Protein AF-A0A7S1HRE9-F1 (afdb_monomer_lite)

Radius of gyration: 22.15 Å; chains: 1; bounding box: 42×54×53 Å

Secondary structure (DSSP, 8-state):
----SS--HHHHHHHHHHHHHHHHHHHHHHHH-TTT--EEEEEETTEEEEE-TT--HHHHHHHHHHHHHHHHHTS-TT--PPP--EEEEEEEEETTEEEEEEESSTT--SPEEEEESSTTT-SSS-HHHHHHHHHHHHHHHHH--HHHHHHHHHHHHHHHHTT-S-GGGG-------TT---TT-----

Sequence (189 aa):
GFSGRMPCAELADAIVQFGRATMENAIKAVEENQKWQARVVYGDTDSIFVHLPGRSREEAFRIGDEIASEVTSMNPSPVFLKFEKVYHPCILVTKKRYVGYAYESRNQRKPVFDAKGIETIRRDSCPAVSKLLERSLRTLFESKDLSLVKSYLQKQWEKIYKSKTSIQDFIFAKEVRLGTYSAKASVVP

Organism: NCBI:txid118079

InterPro domains:
  IPR006134 DNA-directed DNA polymerase, family B, multifunctional domain [PF00136] (3-182)
  IPR017964 DNA-directed DNA polymerase, family B, conserved site [PS00116] (42-50)
  IPR023211 DNA polymerase, palm domain superfamily [G3DSA:3.90.1600.10] (1-107)
  IPR030559 DNA polymerase zeta catalytic subunit [PTHR45812] (1-189)
  IPR042087 DNA polymerase family B, thumb domain [G3DSA:1.10.132.60] (117-189)
  IPR043502 DNA/RNA polymerase superfamily [SSF56672] (4-182)

pLDDT: mean 92.88, std 8.42, range [45.88, 98.19]

Foldseek 3Di:
DPDDPDDDVVVVVVVQVVLVVLVVVLQCVQCVPPVQVWHFDDDDSQDTDIDRPPDDQLVVVVVLVVSQVVSQVVDDPPDGRDRAWDFQPKDDDDVQFIWGFTDRDPPDPGTDTDTGPDPLPDQQFFQLVNVLVVVLVVCCRVVVDVVVSVVSVVVVVVCVVVVVDDVNRHDHDDDDDPPPDDPPDPPDD

Structure (mmCIF, N/CA/C/O backbone):
data_AF-A0A7S1HRE9-F1
#
_entry.id   AF-A0A7S1HRE9-F1
#
loop_
_atom_site.group_PDB
_atom_site.id
_atom_site.type_symbol
_atom_site.label_atom_id
_atom_site.label_alt_id
_atom_site.label_comp_id
_atom_site.label_asym_id
_atom_site.label_entity_id
_atom_site.label_seq_id
_atom_site.pdbx_PDB_ins_code
_atom_site.Cartn_x
_atom_site.Cartn_y
_atom_site.Cartn_z
_atom_site.occupancy
_atom_site.B_iso_or_equiv
_atom_site.auth_seq_id
_atom_site.auth_comp_id
_atom_site.auth_asym_id
_atom_site.auth_atom_id
_atom_site.pdbx_PDB_model_num
ATOM 1 N N . GLY A 1 1 ? 12.976 -31.058 8.878 1.00 51.94 1 GLY A N 1
ATOM 2 C CA . GLY A 1 1 ? 13.300 -30.580 7.521 1.00 51.94 1 GLY A CA 1
ATOM 3 C C . GLY A 1 1 ? 12.011 -30.361 6.767 1.00 51.94 1 GLY A C 1
ATOM 4 O O . GLY A 1 1 ? 11.059 -31.091 7.013 1.00 51.94 1 GLY A O 1
ATOM 5 N N . PHE A 1 2 ? 11.947 -29.346 5.911 1.00 67.31 2 PHE A N 1
ATOM 6 C CA . PHE A 1 2 ? 10.803 -29.151 5.021 1.00 67.31 2 PHE A CA 1
ATOM 7 C C . PHE A 1 2 ? 10.726 -30.338 4.044 1.00 67.31 2 PHE A C 1
ATOM 9 O O . PHE A 1 2 ? 11.712 -30.657 3.383 1.00 67.31 2 PHE A O 1
ATOM 16 N N . SER A 1 3 ? 9.598 -31.051 4.008 1.00 71.19 3 SER A N 1
ATOM 17 C CA . SER A 1 3 ? 9.471 -32.316 3.274 1.00 71.19 3 SER A CA 1
ATOM 18 C C . SER A 1 3 ? 9.071 -32.085 1.812 1.00 71.19 3 SER A C 1
ATOM 20 O O . SER A 1 3 ? 7.907 -32.241 1.439 1.00 71.19 3 SER A O 1
ATOM 22 N N . GLY A 1 4 ? 10.031 -31.688 0.977 1.00 82.88 4 GLY A N 1
ATOM 23 C CA . GLY A 1 4 ? 9.894 -31.754 -0.480 1.00 82.88 4 GLY A CA 1
ATOM 24 C C . GLY A 1 4 ? 10.311 -33.132 -1.001 1.00 82.88 4 GLY A C 1
ATOM 25 O O . GLY A 1 4 ? 11.237 -33.731 -0.464 1.00 82.88 4 GLY A O 1
ATOM 26 N N . ARG A 1 5 ? 9.651 -33.645 -2.049 1.00 87.88 5 ARG A N 1
ATOM 27 C CA . ARG A 1 5 ? 10.031 -34.928 -2.683 1.00 87.88 5 ARG A CA 1
ATOM 28 C C . ARG A 1 5 ? 11.279 -34.820 -3.574 1.00 87.88 5 ARG A C 1
ATOM 30 O O . ARG A 1 5 ? 11.961 -35.814 -3.765 1.00 87.88 5 ARG A O 1
ATOM 37 N N . MET A 1 6 ? 11.558 -33.630 -4.112 1.00 91.81 6 MET A N 1
ATOM 38 C CA . MET A 1 6 ? 12.695 -33.335 -4.996 1.00 91.81 6 MET A CA 1
ATOM 39 C C . MET A 1 6 ? 13.080 -31.845 -4.871 1.00 91.81 6 MET A C 1
ATOM 41 O O . MET A 1 6 ? 12.776 -31.052 -5.762 1.00 91.81 6 MET A O 1
ATOM 45 N N . PRO A 1 7 ? 13.628 -31.409 -3.721 1.00 91.69 7 PRO A N 1
ATOM 46 C CA . PRO A 1 7 ? 14.051 -30.024 -3.545 1.00 91.69 7 PRO A CA 1
ATOM 47 C C . PRO A 1 7 ? 15.336 -29.743 -4.341 1.00 91.69 7 PRO A C 1
ATOM 49 O O . PRO A 1 7 ? 16.267 -30.541 -4.308 1.00 91.69 7 PRO A O 1
ATOM 52 N N . CYS A 1 8 ? 15.398 -28.592 -5.009 1.00 93.50 8 CYS A N 1
ATOM 53 C CA . CYS A 1 8 ? 16.623 -28.052 -5.604 1.00 93.50 8 CYS A CA 1
ATOM 54 C C . CYS A 1 8 ? 16.803 -26.625 -5.084 1.00 93.50 8 CYS A C 1
ATOM 56 O O . CYS A 1 8 ? 16.081 -25.712 -5.492 1.00 93.50 8 CYS A O 1
ATOM 58 N N . ALA A 1 9 ? 17.697 -26.464 -4.109 1.00 93.50 9 ALA A N 1
ATOM 59 C CA . ALA A 1 9 ? 17.899 -25.192 -3.421 1.00 93.50 9 ALA A CA 1
ATOM 60 C C . ALA A 1 9 ? 18.573 -24.170 -4.343 1.00 93.50 9 ALA A C 1
ATOM 62 O O . ALA A 1 9 ? 18.175 -23.013 -4.377 1.00 93.50 9 ALA A O 1
ATOM 63 N N . GLU A 1 10 ? 19.509 -24.627 -5.169 1.00 96.25 10 GLU A N 1
ATOM 64 C CA . GLU A 1 10 ? 20.276 -23.812 -6.108 1.00 96.25 10 GLU A CA 1
ATOM 65 C C . GLU A 1 10 ? 19.365 -23.146 -7.144 1.00 96.25 10 GLU A C 1
ATOM 67 O O . GLU A 1 10 ? 19.527 -21.969 -7.463 1.00 96.25 10 GLU A O 1
ATOM 72 N N . LEU A 1 11 ? 18.363 -23.882 -7.640 1.00 96.56 11 LEU A N 1
ATOM 73 C CA . LEU A 1 11 ? 17.370 -23.334 -8.559 1.00 96.56 11 LEU A CA 1
ATOM 74 C C . LEU A 1 11 ? 16.489 -22.282 -7.872 1.00 96.56 11 LEU A C 1
ATOM 76 O O . LEU A 1 11 ? 16.206 -21.242 -8.463 1.00 96.56 11 LEU A O 1
ATOM 80 N N . ALA A 1 12 ? 16.064 -22.532 -6.630 1.00 95.81 12 ALA A N 1
ATOM 81 C CA . ALA A 1 12 ? 15.269 -21.572 -5.868 1.00 95.81 12 ALA A CA 1
ATOM 82 C C . ALA A 1 12 ? 16.056 -20.280 -5.589 1.00 95.81 12 ALA A C 1
ATOM 84 O O . ALA A 1 12 ? 15.526 -19.187 -5.794 1.00 95.81 12 ALA A O 1
ATOM 85 N N . ASP A 1 13 ? 17.326 -20.401 -5.203 1.00 96.38 13 ASP A N 1
ATOM 86 C CA . ASP A 1 13 ? 18.216 -19.265 -4.960 1.00 96.38 13 ASP A CA 1
ATOM 87 C C . ASP A 1 13 ? 18.446 -18.453 -6.238 1.00 96.38 13 ASP A C 1
ATOM 89 O O . ASP A 1 13 ? 18.352 -17.223 -6.209 1.00 96.38 13 ASP A O 1
ATOM 93 N N . ALA A 1 14 ? 18.658 -19.120 -7.378 1.00 97.50 14 ALA A N 1
ATOM 94 C CA . ALA A 1 14 ? 18.772 -18.451 -8.669 1.00 97.50 14 ALA A CA 1
ATOM 95 C C . ALA A 1 14 ? 17.504 -17.645 -8.997 1.00 97.50 14 ALA A C 1
ATOM 97 O O . ALA A 1 14 ? 17.601 -16.472 -9.355 1.00 97.50 14 ALA A O 1
ATOM 98 N N . ILE A 1 15 ? 16.312 -18.229 -8.819 1.00 95.88 15 ILE A N 1
ATOM 99 C CA . ILE A 1 15 ? 15.030 -17.548 -9.071 1.00 95.88 15 ILE A CA 1
ATOM 100 C C . ILE A 1 15 ? 14.882 -16.302 -8.186 1.00 95.88 15 ILE A C 1
ATOM 102 O O . ILE A 1 15 ? 14.541 -15.228 -8.686 1.00 95.88 15 ILE A O 1
ATOM 106 N N . VAL A 1 16 ? 15.160 -16.419 -6.884 1.00 96.06 16 VAL A N 1
ATOM 107 C CA . VAL A 1 16 ? 15.064 -15.291 -5.941 1.00 96.06 16 VAL A CA 1
ATOM 108 C C . VAL A 1 16 ? 16.073 -14.195 -6.290 1.00 96.06 16 VAL A C 1
ATOM 110 O O . VAL A 1 16 ? 15.725 -13.011 -6.273 1.00 96.06 16 VAL A O 1
ATOM 113 N N . GLN A 1 17 ? 17.301 -14.572 -6.650 1.00 95.81 17 GLN A N 1
ATOM 114 C CA . GLN A 1 17 ? 18.343 -13.626 -7.036 1.00 95.81 17 GLN A CA 1
ATOM 115 C C . GLN A 1 17 ? 17.986 -12.880 -8.327 1.00 95.81 17 GLN A C 1
ATOM 117 O O . GLN A 1 17 ? 18.158 -11.661 -8.385 1.00 95.81 17 GLN A O 1
ATOM 122 N N . PHE A 1 18 ? 17.448 -13.572 -9.335 1.00 94.38 18 PHE A N 1
ATOM 123 C CA . PHE A 1 18 ? 16.973 -12.930 -10.562 1.00 94.38 18 PHE A CA 1
ATOM 124 C C . PHE A 1 18 ? 15.804 -11.983 -10.288 1.00 94.38 18 PHE A C 1
ATOM 126 O O . PHE A 1 18 ? 15.839 -10.845 -10.749 1.00 94.38 18 PHE A O 1
ATOM 133 N N . GLY A 1 19 ? 14.822 -12.389 -9.476 1.00 94.44 19 GLY A N 1
ATOM 134 C CA . GLY A 1 19 ? 13.710 -11.512 -9.091 1.00 94.44 19 GLY A CA 1
ATOM 135 C C . GLY A 1 19 ? 14.190 -10.229 -8.404 1.00 94.44 19 GLY A C 1
ATOM 136 O O . GLY A 1 19 ? 13.756 -9.127 -8.748 1.00 94.44 19 GLY A O 1
ATOM 137 N N . ARG A 1 20 ? 15.159 -10.353 -7.489 1.00 94.69 20 ARG A N 1
ATOM 138 C CA . ARG A 1 20 ? 15.783 -9.203 -6.826 1.00 94.69 20 ARG A CA 1
ATOM 139 C C . ARG A 1 20 ? 16.525 -8.297 -7.808 1.00 94.69 20 ARG A C 1
ATOM 141 O O . ARG A 1 20 ? 16.317 -7.087 -7.773 1.00 94.69 20 ARG A O 1
ATOM 148 N N . ALA A 1 21 ? 17.356 -8.862 -8.681 1.00 94.50 21 ALA A N 1
ATOM 149 C CA . ALA A 1 21 ? 18.113 -8.095 -9.668 1.00 94.50 21 ALA A CA 1
ATOM 150 C C . ALA A 1 21 ? 17.186 -7.342 -10.638 1.00 94.50 21 ALA A C 1
ATOM 152 O O . ALA A 1 21 ? 17.416 -6.168 -10.923 1.00 94.50 21 ALA A O 1
ATOM 153 N N . THR A 1 22 ? 16.101 -7.978 -11.093 1.00 95.06 22 THR A N 1
ATOM 154 C CA . THR A 1 22 ? 15.089 -7.339 -11.946 1.00 95.06 22 THR A CA 1
ATOM 155 C C . THR A 1 22 ? 14.424 -6.153 -11.246 1.00 95.06 22 THR A C 1
ATOM 157 O O . THR A 1 22 ? 14.289 -5.091 -11.855 1.00 95.06 22 THR A O 1
ATOM 160 N N . MET A 1 23 ? 14.069 -6.281 -9.962 1.00 94.50 23 MET A N 1
ATOM 161 C CA . MET A 1 23 ? 13.532 -5.156 -9.190 1.00 94.50 23 MET A CA 1
ATOM 162 C C . MET A 1 23 ? 14.564 -4.034 -9.023 1.00 94.50 23 MET A C 1
ATOM 164 O O . MET A 1 23 ? 14.239 -2.873 -9.250 1.00 94.50 23 MET A O 1
ATOM 168 N N . GLU A 1 24 ? 15.804 -4.354 -8.648 1.00 94.88 24 GLU A N 1
ATOM 169 C CA . GLU A 1 24 ? 16.866 -3.357 -8.464 1.00 94.88 24 GLU A CA 1
ATOM 170 C C . GLU A 1 24 ? 17.159 -2.593 -9.767 1.00 94.88 24 GLU A C 1
ATOM 172 O O . GLU A 1 24 ? 17.344 -1.376 -9.738 1.00 94.88 24 GLU A O 1
ATOM 177 N N . ASN A 1 25 ? 17.125 -3.269 -10.918 1.00 95.00 25 ASN A N 1
ATOM 178 C CA . ASN A 1 25 ? 17.262 -2.632 -12.229 1.00 95.00 25 ASN A CA 1
ATOM 179 C C . ASN A 1 25 ? 16.070 -1.720 -12.561 1.00 95.00 25 ASN A C 1
ATOM 181 O O . ASN A 1 25 ? 16.272 -0.619 -13.069 1.00 95.00 25 ASN A O 1
ATOM 185 N N . ALA A 1 26 ? 14.840 -2.134 -12.234 1.00 96.06 26 ALA A N 1
ATOM 186 C CA . ALA A 1 26 ? 13.659 -1.286 -12.395 1.00 96.06 26 ALA A CA 1
ATOM 187 C C . ALA A 1 26 ? 13.740 -0.020 -11.523 1.00 96.06 26 ALA A C 1
ATOM 189 O O . ALA A 1 26 ? 13.424 1.070 -11.995 1.00 96.06 26 ALA A O 1
ATOM 190 N N . ILE A 1 27 ? 14.207 -0.147 -10.274 1.00 96.12 27 ILE A N 1
ATOM 191 C CA . ILE A 1 27 ? 14.421 0.991 -9.367 1.00 96.12 27 ILE A CA 1
ATOM 192 C C . ILE A 1 27 ? 15.428 1.971 -9.973 1.00 96.12 27 ILE A C 1
ATOM 194 O O . ILE A 1 27 ? 15.127 3.159 -10.068 1.00 96.12 27 ILE A O 1
ATOM 198 N N . LYS A 1 28 ? 16.582 1.477 -10.440 1.00 95.94 28 LYS A N 1
ATOM 199 C CA . LYS A 1 28 ? 17.607 2.316 -11.080 1.00 95.94 28 LYS A CA 1
ATOM 200 C C . LYS A 1 28 ? 17.053 3.070 -12.284 1.00 95.94 28 LYS A C 1
ATOM 202 O O . LYS A 1 28 ? 17.199 4.283 -12.346 1.00 95.94 28 LYS A O 1
ATOM 207 N N . ALA A 1 29 ? 16.341 2.390 -13.182 1.00 95.75 29 ALA A N 1
ATOM 208 C CA . ALA A 1 29 ? 15.761 3.033 -14.361 1.00 95.75 29 ALA A CA 1
ATOM 209 C C . ALA A 1 29 ? 14.759 4.146 -14.006 1.00 95.75 29 ALA A C 1
ATOM 211 O O . ALA A 1 29 ? 14.720 5.181 -14.673 1.00 95.75 29 ALA A O 1
ATOM 212 N N . VAL A 1 30 ? 13.969 3.964 -12.940 1.00 96.62 30 VAL A N 1
ATOM 213 C CA . VAL A 1 30 ? 13.041 4.993 -12.445 1.00 96.62 30 VAL A CA 1
ATOM 214 C C . VAL A 1 30 ? 13.781 6.197 -11.862 1.00 96.62 30 VAL A C 1
ATOM 216 O O . VAL A 1 30 ? 13.384 7.331 -12.125 1.00 96.62 30 VAL A O 1
ATOM 219 N N . GLU A 1 31 ? 14.831 5.971 -11.074 1.00 95.56 31 GLU A N 1
ATOM 220 C CA . GLU A 1 31 ? 15.555 7.040 -10.374 1.00 95.56 31 GLU A CA 1
ATOM 221 C C . GLU A 1 31 ? 16.555 7.791 -11.268 1.00 95.56 31 GLU A C 1
ATOM 223 O O . GLU A 1 31 ? 16.766 8.990 -11.078 1.00 95.56 31 GLU A O 1
ATOM 228 N N . GLU A 1 32 ? 17.144 7.129 -12.266 1.00 95.31 32 GLU A N 1
ATOM 229 C CA . GLU A 1 32 ? 18.095 7.733 -13.211 1.00 95.31 32 GLU A CA 1
ATOM 230 C C . GLU A 1 32 ? 17.401 8.602 -14.273 1.00 95.31 32 GLU A C 1
ATOM 232 O O . GLU A 1 32 ? 17.998 9.539 -14.816 1.00 95.31 32 GLU A O 1
ATOM 237 N N . ASN A 1 33 ? 16.122 8.344 -14.562 1.00 93.88 33 ASN A N 1
ATOM 238 C CA . ASN A 1 33 ? 15.374 9.110 -15.549 1.00 93.88 33 ASN A CA 1
ATOM 239 C C . ASN A 1 33 ? 14.943 10.483 -15.002 1.00 93.88 33 ASN A C 1
ATOM 241 O O . ASN A 1 33 ? 13.891 10.660 -14.379 1.00 93.88 33 ASN A O 1
ATOM 245 N N . GLN A 1 34 ? 15.742 11.501 -15.326 1.00 91.56 34 GLN A N 1
ATOM 246 C CA . GLN A 1 34 ? 15.526 12.886 -14.894 1.00 91.56 34 GLN A CA 1
ATOM 247 C C . GLN A 1 34 ? 14.180 13.487 -15.332 1.00 91.56 34 GLN A C 1
ATOM 249 O O . GLN A 1 34 ? 13.708 14.431 -14.697 1.00 91.56 34 GLN A O 1
ATOM 254 N N . LYS A 1 35 ? 13.539 12.962 -16.387 1.00 92.81 35 LYS A N 1
ATOM 255 C CA . LYS A 1 35 ? 12.253 13.486 -16.882 1.00 92.81 35 LYS A CA 1
ATOM 256 C C . LYS A 1 35 ? 11.119 13.238 -15.892 1.00 92.81 35 LYS A C 1
ATOM 258 O O . LYS A 1 35 ? 10.232 14.080 -15.759 1.00 92.81 35 LYS A O 1
ATOM 263 N N . TRP A 1 36 ? 11.145 12.102 -15.197 1.00 94.19 36 TRP A N 1
ATOM 264 C CA . TRP A 1 36 ? 10.083 11.723 -14.266 1.00 94.19 36 TRP A CA 1
ATOM 265 C C . TRP A 1 36 ? 10.198 12.435 -12.919 1.00 94.19 36 TRP A C 1
ATOM 267 O O . TRP A 1 36 ? 9.181 12.615 -12.250 1.00 94.19 36 TRP A O 1
ATOM 277 N N . GLN A 1 37 ? 11.407 12.873 -12.538 1.00 94.06 37 GLN A N 1
ATOM 278 C CA . GLN A 1 37 ? 11.689 13.475 -11.224 1.00 94.06 37 GLN A CA 1
ATOM 279 C C . GLN A 1 37 ? 11.121 12.619 -10.079 1.00 94.06 37 GLN A C 1
ATOM 281 O O . GLN A 1 37 ? 10.496 13.113 -9.138 1.00 94.06 37 GLN A O 1
ATOM 286 N N . ALA A 1 38 ? 11.298 11.308 -10.213 1.00 95.88 38 ALA A N 1
ATOM 287 C CA . ALA A 1 38 ? 10.688 10.291 -9.383 1.00 95.88 38 ALA A CA 1
ATOM 288 C C . ALA A 1 38 ? 11.668 9.767 -8.328 1.00 95.88 38 ALA A C 1
ATOM 290 O O . ALA A 1 38 ? 12.882 9.800 -8.519 1.00 95.88 38 ALA A O 1
ATOM 291 N N . ARG A 1 39 ? 11.141 9.254 -7.213 1.00 96.12 39 ARG A N 1
ATOM 292 C CA . ARG A 1 39 ? 11.929 8.523 -6.210 1.00 96.12 39 ARG A CA 1
ATOM 293 C C . ARG A 1 39 ? 11.207 7.255 -5.800 1.00 96.12 39 ARG A C 1
ATOM 295 O O . ARG A 1 39 ? 10.016 7.321 -5.488 1.00 96.12 39 ARG A O 1
ATOM 302 N N . VAL A 1 40 ? 11.907 6.130 -5.711 1.00 96.81 40 VAL A N 1
ATOM 303 C CA . VAL A 1 40 ? 11.314 4.915 -5.148 1.00 96.81 40 VAL A CA 1
ATOM 304 C C . VAL A 1 40 ? 11.329 5.015 -3.622 1.00 96.81 40 VAL A C 1
ATOM 306 O O . VAL A 1 40 ? 12.364 5.241 -3.002 1.00 96.81 40 VAL A O 1
ATOM 309 N N . VAL A 1 41 ? 10.161 4.894 -2.989 1.00 95.94 41 VAL A N 1
ATOM 310 C CA . VAL A 1 41 ? 10.007 5.050 -1.526 1.00 95.94 41 VAL A CA 1
ATOM 311 C C . VAL A 1 41 ? 9.722 3.739 -0.806 1.00 95.94 41 VAL A C 1
ATOM 313 O O . VAL A 1 41 ? 9.884 3.651 0.410 1.00 95.94 41 VAL A O 1
ATOM 316 N N . TYR A 1 42 ? 9.287 2.718 -1.538 1.00 94.50 42 TYR A N 1
ATOM 317 C CA . TYR A 1 42 ? 9.012 1.398 -0.994 1.00 94.50 42 TYR A CA 1
ATOM 318 C C . TYR A 1 42 ? 9.118 0.340 -2.092 1.00 94.50 42 TYR A C 1
ATOM 320 O O . TYR A 1 42 ? 8.841 0.624 -3.254 1.00 94.50 42 TYR A O 1
ATOM 328 N N . GLY A 1 43 ? 9.505 -0.875 -1.716 1.00 91.00 43 GLY A N 1
ATOM 329 C CA . GLY A 1 43 ? 9.491 -2.039 -2.590 1.00 91.00 43 GLY A CA 1
ATOM 330 C C . GLY A 1 43 ? 9.282 -3.314 -1.778 1.00 91.00 43 GLY A C 1
ATOM 331 O O . GLY A 1 43 ? 9.818 -3.443 -0.672 1.00 91.00 43 GLY A O 1
ATOM 332 N N . ASP A 1 44 ? 8.475 -4.233 -2.302 1.00 88.50 44 ASP A N 1
ATOM 333 C CA . ASP A 1 44 ? 8.177 -5.525 -1.680 1.00 88.50 44 ASP A CA 1
ATOM 334 C C . ASP A 1 44 ? 8.070 -6.607 -2.746 1.00 88.50 44 ASP A C 1
ATOM 336 O O . ASP A 1 44 ? 7.054 -6.687 -3.422 1.00 88.50 44 ASP A O 1
ATOM 340 N N . THR A 1 45 ? 9.122 -7.424 -2.851 1.00 85.62 45 THR A N 1
ATOM 341 C CA . THR A 1 45 ? 9.292 -8.617 -3.710 1.00 85.62 45 THR A CA 1
ATOM 342 C C . THR A 1 45 ? 9.061 -8.431 -5.216 1.00 85.62 45 THR A C 1
ATOM 344 O O . THR A 1 45 ? 9.964 -8.694 -6.002 1.00 85.62 45 THR A O 1
ATOM 347 N N . ASP A 1 46 ? 7.888 -7.976 -5.619 1.00 89.00 46 ASP A N 1
ATOM 348 C CA . ASP A 1 46 ? 7.417 -7.810 -6.994 1.00 89.00 46 ASP A CA 1
ATOM 349 C C . ASP A 1 46 ? 6.792 -6.425 -7.248 1.00 89.00 46 ASP A C 1
ATOM 351 O O . ASP A 1 46 ? 6.410 -6.110 -8.373 1.00 89.00 46 ASP A O 1
ATOM 355 N N . SER A 1 47 ? 6.714 -5.573 -6.222 1.00 93.38 47 SER A N 1
ATOM 356 C CA . SER A 1 47 ? 6.124 -4.236 -6.301 1.00 93.38 47 SER A CA 1
ATOM 357 C C . SER A 1 47 ? 7.122 -3.143 -5.924 1.00 93.38 47 SER A C 1
ATOM 359 O O . SER A 1 47 ? 7.943 -3.318 -5.022 1.00 93.38 47 SER A O 1
ATOM 361 N N . ILE A 1 48 ? 7.019 -1.991 -6.591 1.00 95.62 48 ILE A N 1
ATOM 362 C CA . ILE A 1 48 ? 7.748 -0.760 -6.261 1.00 95.62 48 ILE A CA 1
ATOM 363 C C . ILE A 1 48 ? 6.768 0.409 -6.158 1.00 95.62 48 ILE A C 1
ATOM 365 O O . ILE A 1 48 ? 5.800 0.504 -6.910 1.00 95.62 48 ILE A O 1
ATOM 369 N N . PHE A 1 49 ? 7.004 1.301 -5.204 1.00 97.31 49 PHE A N 1
ATOM 370 C CA . PHE A 1 49 ? 6.199 2.493 -4.971 1.00 97.31 49 PHE A CA 1
ATOM 371 C C . PHE A 1 49 ? 7.030 3.701 -5.355 1.00 97.31 49 PHE A C 1
ATOM 373 O O . PHE A 1 49 ? 8.063 3.986 -4.743 1.00 97.31 49 PHE A O 1
ATOM 380 N N . VAL A 1 50 ? 6.539 4.424 -6.350 1.00 97.56 50 VAL A N 1
ATOM 381 C CA . VAL A 1 50 ? 7.206 5.590 -6.909 1.00 97.56 50 VAL A CA 1
ATOM 382 C C . VAL A 1 50 ? 6.519 6.849 -6.395 1.00 97.56 50 VAL A C 1
ATOM 384 O O . VAL A 1 50 ? 5.321 7.048 -6.589 1.00 97.56 50 VAL A O 1
ATOM 387 N N . HIS A 1 51 ? 7.277 7.701 -5.714 1.00 97.50 51 HIS A N 1
ATOM 388 C CA . HIS A 1 51 ? 6.821 9.002 -5.252 1.00 97.50 51 HIS A CA 1
ATOM 389 C C . HIS A 1 51 ? 7.119 10.069 -6.308 1.00 97.50 51 HIS A C 1
ATOM 391 O O . HIS A 1 51 ? 8.269 10.263 -6.703 1.00 97.50 51 HIS A O 1
ATOM 397 N N . LEU A 1 52 ? 6.064 10.767 -6.731 1.00 97.12 52 LEU A N 1
ATOM 398 C CA . LEU A 1 52 ? 6.091 11.827 -7.736 1.00 97.12 52 LEU A CA 1
ATOM 399 C C . LEU A 1 52 ? 5.719 13.168 -7.074 1.00 97.12 52 LEU A C 1
ATOM 401 O O . LEU A 1 52 ? 4.534 13.512 -7.004 1.00 97.12 52 LEU A O 1
ATOM 405 N N . PRO A 1 53 ? 6.693 13.917 -6.525 1.00 95.25 53 PRO A N 1
ATOM 406 C CA . PRO A 1 53 ? 6.414 15.140 -5.781 1.00 95.25 53 PRO A CA 1
ATOM 407 C C . PRO A 1 53 ? 5.822 16.223 -6.692 1.00 95.25 53 PRO A C 1
ATOM 409 O O . PRO A 1 53 ? 6.331 16.494 -7.775 1.00 95.25 53 PRO A O 1
ATOM 412 N N . GLY A 1 54 ? 4.740 16.860 -6.237 1.00 93.88 54 GLY A N 1
ATOM 413 C CA . GLY A 1 54 ? 4.106 17.979 -6.944 1.00 93.88 54 GLY A CA 1
ATOM 414 C C . GLY A 1 54 ? 3.316 17.605 -8.203 1.00 93.88 54 GLY A C 1
ATOM 415 O O . GLY A 1 54 ? 2.804 18.503 -8.865 1.00 93.88 54 GLY A O 1
ATOM 416 N N . ARG A 1 55 ? 3.188 16.313 -8.530 1.00 95.00 55 ARG A N 1
ATOM 417 C CA . ARG A 1 55 ? 2.422 15.845 -9.691 1.00 95.00 55 ARG A CA 1
ATOM 418 C C . ARG A 1 55 ? 0.951 15.640 -9.358 1.00 95.00 55 ARG A C 1
ATOM 420 O O . ARG A 1 55 ? 0.603 15.208 -8.256 1.00 95.00 55 ARG A O 1
ATOM 427 N N . SER A 1 56 ? 0.084 15.929 -10.32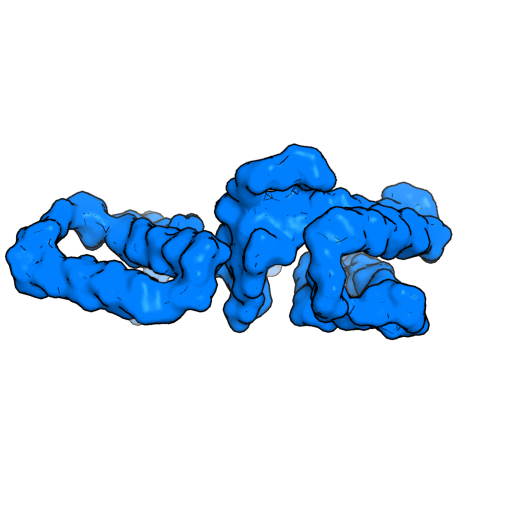5 1.00 95.44 56 SER A N 1
ATOM 428 C CA . SER A 1 56 ? -1.335 15.588 -10.229 1.00 95.44 56 SER A CA 1
ATOM 429 C C . SER A 1 56 ? -1.543 14.076 -10.338 1.00 95.44 56 SER A C 1
ATOM 431 O O . SER A 1 56 ? -0.671 13.330 -10.791 1.00 95.44 56 SER A O 1
ATOM 433 N N . ARG A 1 57 ? -2.728 13.600 -9.949 1.00 95.31 57 ARG A N 1
ATOM 434 C CA . ARG A 1 57 ? -3.085 12.185 -10.108 1.00 95.31 57 ARG A CA 1
ATOM 435 C C . ARG A 1 57 ? -3.079 11.789 -11.586 1.00 95.31 57 ARG A C 1
ATOM 437 O O . ARG A 1 57 ? -2.621 10.706 -11.927 1.00 95.31 57 ARG A O 1
ATOM 444 N N . GLU A 1 58 ? -3.568 12.662 -12.457 1.00 95.19 58 GLU A N 1
ATOM 445 C CA . GLU A 1 58 ? -3.632 12.442 -13.900 1.00 95.19 58 GLU A CA 1
ATOM 446 C C . GLU A 1 58 ? -2.224 12.332 -14.511 1.00 95.19 58 GLU A C 1
ATOM 448 O O . GLU A 1 58 ? -1.969 11.428 -15.309 1.00 95.19 58 GLU A O 1
ATOM 453 N N . GLU A 1 59 ? -1.286 13.185 -14.083 1.00 96.00 59 GLU A N 1
ATOM 454 C CA . GLU A 1 59 ? 0.131 13.066 -14.449 1.00 96.00 59 GLU A CA 1
ATOM 455 C C . GLU A 1 59 ? 0.756 11.780 -13.901 1.00 96.00 59 GLU A C 1
ATOM 457 O O . GLU A 1 59 ? 1.510 11.124 -14.618 1.00 96.00 59 GLU A O 1
ATOM 462 N N . ALA A 1 60 ? 0.426 11.394 -12.665 1.00 97.25 60 ALA A N 1
ATOM 463 C CA . ALA A 1 60 ? 0.937 10.174 -12.048 1.00 97.25 60 ALA A CA 1
ATOM 464 C C . ALA A 1 60 ? 0.513 8.912 -12.813 1.00 97.25 60 ALA A C 1
ATOM 466 O O . ALA A 1 60 ? 1.331 8.016 -12.990 1.00 97.25 60 ALA A O 1
ATOM 467 N N . PHE A 1 61 ? -0.721 8.858 -13.327 1.00 97.81 61 PHE A N 1
ATOM 468 C CA . PHE A 1 61 ? -1.154 7.776 -14.219 1.00 97.81 61 PHE A CA 1
ATOM 469 C C . PHE A 1 61 ? -0.329 7.733 -15.510 1.00 97.81 61 PHE A C 1
ATOM 471 O O . PHE A 1 61 ? 0.122 6.666 -15.906 1.00 97.81 61 PHE A O 1
ATOM 478 N N . ARG A 1 62 ? -0.106 8.885 -16.160 1.00 97.12 62 ARG A N 1
ATOM 479 C CA . ARG A 1 62 ? 0.694 8.946 -17.395 1.00 97.12 62 ARG A CA 1
ATOM 480 C C . ARG A 1 62 ? 2.130 8.473 -17.157 1.00 97.12 62 ARG A C 1
ATOM 482 O O . ARG A 1 62 ? 2.615 7.626 -17.894 1.00 97.12 62 ARG A O 1
ATOM 489 N N . ILE A 1 63 ? 2.781 8.999 -16.119 1.00 97.00 63 ILE A N 1
ATOM 490 C CA . ILE A 1 63 ? 4.157 8.632 -15.756 1.00 97.00 63 ILE A CA 1
ATOM 491 C C . ILE A 1 63 ? 4.230 7.154 -15.346 1.00 97.00 63 ILE A C 1
ATOM 493 O O . ILE A 1 63 ? 5.177 6.468 -15.708 1.00 97.00 63 ILE A O 1
ATOM 497 N N . GLY A 1 64 ? 3.222 6.641 -14.636 1.00 97.19 64 GLY A N 1
ATOM 498 C CA . GLY A 1 64 ? 3.134 5.227 -14.272 1.00 97.19 64 GLY A CA 1
ATOM 499 C C . GLY A 1 64 ? 3.096 4.295 -15.486 1.00 97.19 64 GLY A C 1
ATOM 500 O O . GLY A 1 64 ? 3.820 3.301 -15.507 1.00 97.19 64 GLY A O 1
ATOM 501 N N . ASP A 1 65 ? 2.316 4.645 -16.512 1.00 97.31 65 ASP A N 1
ATOM 502 C CA . ASP A 1 65 ? 2.257 3.888 -17.770 1.00 97.31 65 ASP A CA 1
ATOM 503 C C . ASP A 1 65 ? 3.587 3.960 -18.548 1.00 97.31 65 ASP A C 1
ATOM 505 O O . ASP A 1 65 ? 4.048 2.947 -19.076 1.00 97.31 65 ASP A O 1
ATOM 509 N N . GLU A 1 66 ? 4.238 5.130 -18.583 1.00 97.31 66 GLU A N 1
ATOM 510 C CA . GLU A 1 66 ? 5.568 5.300 -19.192 1.00 97.31 66 GLU A CA 1
ATOM 511 C C . GLU A 1 66 ? 6.626 4.433 -18.495 1.00 97.31 66 GLU A C 1
ATOM 513 O O . GLU A 1 66 ? 7.356 3.702 -19.163 1.00 97.31 66 GLU A O 1
ATOM 518 N N . ILE A 1 67 ? 6.672 4.464 -17.157 1.00 97.19 67 ILE A N 1
ATOM 519 C CA . ILE A 1 67 ? 7.578 3.633 -16.351 1.00 97.19 67 ILE A CA 1
ATOM 520 C C . ILE A 1 67 ? 7.329 2.149 -16.632 1.00 97.19 67 ILE A C 1
ATOM 522 O O . ILE A 1 67 ? 8.275 1.398 -16.860 1.00 97.19 67 ILE A O 1
ATOM 526 N N . ALA A 1 68 ? 6.067 1.715 -16.629 1.00 97.12 68 ALA A N 1
ATOM 527 C CA . ALA A 1 68 ? 5.716 0.321 -16.876 1.00 97.12 68 ALA A CA 1
ATOM 528 C C . ALA A 1 68 ? 6.152 -0.148 -18.270 1.00 97.12 68 ALA A C 1
ATOM 530 O O . ALA A 1 68 ? 6.709 -1.242 -18.401 1.00 97.12 68 ALA A O 1
ATOM 531 N N . SER A 1 69 ? 5.951 0.682 -19.297 1.00 97.25 69 SER A N 1
ATOM 532 C CA . SER A 1 69 ? 6.374 0.385 -20.667 1.00 97.25 69 SER A CA 1
ATOM 533 C C . SER A 1 69 ? 7.896 0.312 -20.794 1.00 97.25 69 SER A C 1
ATOM 535 O O . SER A 1 69 ? 8.411 -0.660 -21.348 1.00 97.25 69 SER A O 1
ATOM 537 N N . GLU A 1 70 ? 8.617 1.299 -20.256 1.00 96.25 70 GLU A N 1
ATOM 538 C CA . GLU A 1 70 ? 10.083 1.345 -20.299 1.00 96.25 70 GLU A CA 1
ATOM 539 C C . GLU A 1 70 ? 10.673 0.122 -19.591 1.00 96.25 70 GLU A C 1
ATOM 541 O O . GLU A 1 70 ? 11.427 -0.644 -20.190 1.00 96.25 70 GLU A O 1
ATOM 546 N N . VAL A 1 71 ? 10.252 -0.138 -18.348 1.00 96.19 71 VAL A N 1
ATOM 547 C CA . VAL A 1 71 ? 10.760 -1.270 -17.564 1.00 96.19 71 VAL A CA 1
ATOM 548 C C . VAL A 1 71 ? 10.425 -2.608 -18.212 1.00 96.19 71 VAL A C 1
ATOM 550 O O . VAL A 1 71 ? 11.270 -3.502 -18.218 1.00 96.19 71 VAL A O 1
ATOM 553 N N . THR A 1 72 ? 9.239 -2.757 -18.802 1.00 97.00 72 THR A N 1
ATOM 554 C CA . THR A 1 72 ? 8.889 -3.971 -19.555 1.00 97.00 72 THR A CA 1
ATOM 555 C C . THR A 1 72 ? 9.819 -4.171 -20.751 1.00 97.00 72 THR A C 1
ATOM 557 O O . THR A 1 72 ? 10.295 -5.280 -20.963 1.00 97.00 72 THR A O 1
ATOM 560 N N . SER A 1 73 ? 10.135 -3.108 -21.497 1.00 96.62 73 SER A N 1
ATOM 561 C CA . SER A 1 73 ? 11.005 -3.190 -22.680 1.00 96.62 73 SER A CA 1
ATOM 562 C C . SER A 1 73 ? 12.457 -3.571 -22.362 1.00 96.62 73 SER A C 1
ATOM 564 O O . SER A 1 73 ? 13.128 -4.185 -23.189 1.00 96.62 73 SER A O 1
ATOM 566 N N . MET A 1 74 ? 12.929 -3.268 -21.147 1.00 95.19 74 MET A N 1
ATOM 567 C CA . MET A 1 74 ? 14.266 -3.644 -20.675 1.00 95.19 74 MET A CA 1
ATOM 568 C C . MET A 1 74 ? 14.392 -5.126 -20.293 1.00 95.19 74 MET A C 1
ATOM 570 O O . MET A 1 74 ? 15.501 -5.598 -20.040 1.00 95.19 74 MET A O 1
ATOM 574 N N . ASN A 1 75 ? 13.278 -5.857 -20.189 1.00 94.50 75 ASN A N 1
ATOM 575 C CA . ASN A 1 75 ? 13.262 -7.238 -19.721 1.00 94.50 75 ASN A CA 1
ATOM 576 C C . ASN A 1 75 ? 12.874 -8.215 -20.845 1.00 94.50 75 ASN A C 1
ATOM 578 O O . ASN A 1 75 ? 12.103 -7.872 -21.742 1.00 94.50 75 ASN A O 1
ATOM 582 N N . PRO A 1 76 ? 13.393 -9.456 -20.821 1.00 94.69 76 PRO A N 1
ATOM 583 C CA . PRO A 1 76 ? 13.026 -10.462 -21.807 1.00 94.69 76 PRO A CA 1
ATOM 584 C C . PRO A 1 76 ? 11.579 -10.927 -21.611 1.00 94.69 76 PRO A C 1
ATOM 586 O O . PRO A 1 76 ? 11.100 -11.076 -20.487 1.00 94.69 76 PRO A O 1
ATOM 589 N N . SER A 1 77 ? 10.899 -11.257 -22.710 1.00 94.38 77 SER A N 1
ATOM 590 C CA . SER A 1 77 ? 9.611 -11.960 -22.650 1.00 94.38 77 SER A CA 1
ATOM 591 C C . SER A 1 77 ? 9.762 -13.277 -21.865 1.00 94.38 77 SER A C 1
ATOM 593 O O . SER A 1 77 ? 10.744 -13.990 -22.092 1.00 94.38 77 SER A O 1
ATOM 595 N N . PRO A 1 78 ? 8.838 -13.632 -20.948 1.00 94.88 78 PRO A N 1
ATOM 596 C CA . PRO A 1 78 ? 7.511 -13.045 -20.717 1.00 94.88 78 PRO A CA 1
ATOM 597 C C . PRO A 1 78 ? 7.445 -12.031 -19.558 1.00 94.88 78 PRO A C 1
ATOM 599 O O . PRO A 1 78 ? 6.361 -11.778 -19.035 1.00 94.88 78 PRO A O 1
ATOM 602 N N . VAL A 1 79 ? 8.575 -11.489 -19.099 1.00 95.25 79 VAL A N 1
ATOM 603 C CA . VAL A 1 79 ? 8.602 -10.559 -17.961 1.00 95.25 79 VAL A CA 1
ATOM 604 C C . VAL A 1 79 ? 7.983 -9.224 -18.376 1.00 95.25 79 VAL A C 1
ATOM 606 O O . VAL A 1 79 ? 8.442 -8.588 -19.319 1.00 95.25 79 VAL A O 1
ATOM 609 N N . PHE A 1 80 ? 6.951 -8.783 -17.657 1.00 95.50 80 PHE A N 1
ATOM 610 C CA . PHE A 1 80 ? 6.321 -7.482 -17.871 1.00 95.50 80 PHE A CA 1
ATOM 611 C C . PHE A 1 80 ? 5.999 -6.807 -16.539 1.00 95.50 80 PHE A C 1
ATOM 613 O O . PHE A 1 80 ? 5.595 -7.463 -15.578 1.00 95.50 80 PHE A O 1
ATOM 620 N N . LEU A 1 81 ? 6.164 -5.485 -16.488 1.00 96.62 81 LEU A N 1
ATOM 621 C CA . LEU A 1 81 ? 5.759 -4.668 -15.351 1.00 96.62 81 LEU A CA 1
ATOM 622 C C . LEU A 1 81 ? 4.363 -4.109 -15.617 1.00 96.62 81 LEU A C 1
ATOM 624 O O . LEU A 1 81 ? 4.136 -3.393 -16.590 1.00 96.62 81 LEU A O 1
ATOM 628 N N . LYS A 1 82 ? 3.417 -4.418 -14.732 1.00 96.00 82 LYS A N 1
ATOM 629 C CA . LYS A 1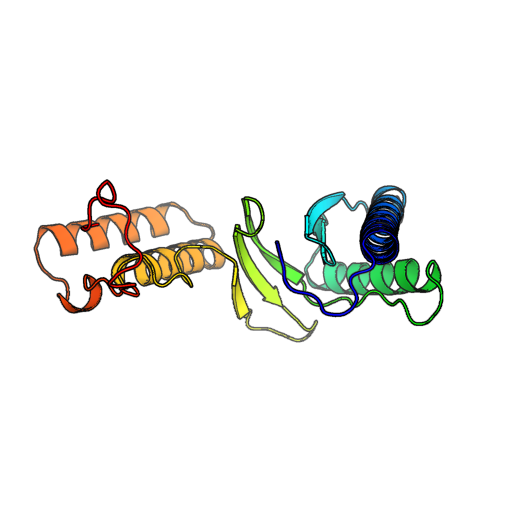 82 ? 2.059 -3.882 -14.805 1.00 96.00 82 LYS A CA 1
ATOM 630 C C . LYS A 1 82 ? 1.933 -2.650 -13.920 1.00 96.00 82 LYS A C 1
ATOM 632 O O . LYS A 1 82 ? 2.131 -2.734 -12.710 1.00 96.00 82 LYS A O 1
ATOM 637 N N . PHE A 1 83 ? 1.509 -1.533 -14.500 1.00 96.88 83 PHE A N 1
ATOM 638 C CA . PHE A 1 83 ? 1.017 -0.414 -13.711 1.00 96.88 83 PHE A CA 1
ATOM 639 C C . PHE A 1 83 ? -0.357 -0.764 -13.114 1.00 96.88 83 PHE A C 1
ATOM 641 O O . PHE A 1 83 ? -1.288 -1.111 -13.843 1.00 96.88 83 PHE A O 1
ATOM 648 N N . GLU A 1 84 ? -0.474 -0.739 -11.783 1.00 95.62 84 GLU A N 1
ATOM 649 C CA . GLU A 1 84 ? -1.670 -1.238 -11.092 1.00 95.62 84 GLU A CA 1
ATOM 650 C C . GLU A 1 84 ? -2.590 -0.116 -10.591 1.00 95.62 84 GLU A C 1
ATOM 652 O O . GLU A 1 84 ? -3.796 -0.159 -10.834 1.00 95.62 84 GLU A O 1
ATOM 657 N N . LYS A 1 85 ? -2.048 0.870 -9.862 1.00 96.75 85 LYS A N 1
ATOM 658 C CA . LYS A 1 85 ? -2.837 1.943 -9.235 1.00 96.75 85 LYS A CA 1
ATOM 659 C C . LYS A 1 85 ? -1.995 3.136 -8.785 1.00 96.75 85 LYS A C 1
ATOM 661 O O . LYS A 1 85 ? -0.794 3.016 -8.560 1.00 96.75 85 LYS A O 1
ATOM 666 N N . VAL A 1 86 ? -2.659 4.275 -8.579 1.00 98.06 86 VAL A N 1
ATOM 667 C CA . VAL A 1 86 ? -2.122 5.464 -7.894 1.00 98.06 86 VAL A CA 1
ATOM 668 C C . VAL A 1 86 ? -2.719 5.558 -6.491 1.00 98.06 86 VAL A C 1
ATOM 670 O O . VAL A 1 86 ? -3.940 5.501 -6.343 1.00 98.06 86 VAL A O 1
ATOM 673 N N . TYR A 1 87 ? -1.893 5.789 -5.468 1.00 98.06 87 TYR A N 1
ATOM 674 C CA . TYR A 1 87 ? -2.376 6.173 -4.138 1.00 98.06 87 TYR A CA 1
ATOM 675 C C . TYR A 1 87 ? -2.381 7.694 -3.958 1.00 98.06 87 TYR A C 1
ATOM 677 O O . TYR A 1 87 ? -1.341 8.340 -4.080 1.00 98.06 87 TYR A O 1
ATOM 685 N N . HIS A 1 88 ? -3.534 8.275 -3.618 1.00 96.12 88 HIS A N 1
ATOM 686 C CA . HIS A 1 88 ? -3.643 9.703 -3.317 1.00 96.12 88 HIS A CA 1
ATOM 687 C C . HIS A 1 88 ? -4.830 10.031 -2.380 1.00 96.12 88 HIS A C 1
ATOM 689 O O . HIS A 1 88 ? -5.968 10.128 -2.849 1.00 96.12 88 HIS A O 1
ATOM 695 N N . PRO A 1 89 ? -4.619 10.267 -1.068 1.00 96.06 89 PRO A N 1
ATOM 696 C CA . PRO A 1 89 ? -3.358 10.221 -0.310 1.00 96.06 89 PRO A CA 1
ATOM 697 C C . PRO A 1 89 ? -2.912 8.797 0.088 1.00 96.06 89 PRO A C 1
ATOM 699 O O . PRO A 1 89 ? -3.650 7.829 -0.095 1.00 96.06 89 PRO A O 1
ATOM 702 N N . CYS A 1 90 ? -1.700 8.684 0.651 1.00 96.19 90 CYS A N 1
ATOM 703 C CA . CYS A 1 90 ? -1.081 7.438 1.122 1.00 96.19 90 CYS A CA 1
ATOM 704 C C . CYS A 1 90 ? -0.276 7.660 2.413 1.00 96.19 90 CYS A C 1
ATOM 706 O O . CYS A 1 90 ? 0.344 8.709 2.575 1.00 96.19 90 CYS A O 1
ATOM 708 N N . ILE A 1 91 ? -0.227 6.654 3.289 1.00 96.69 91 ILE A N 1
ATOM 709 C CA . ILE A 1 91 ? 0.649 6.576 4.464 1.00 96.69 91 ILE A CA 1
ATOM 710 C C . ILE A 1 91 ? 1.386 5.238 4.429 1.00 96.69 91 ILE A C 1
ATOM 712 O O . ILE A 1 91 ? 0.767 4.172 4.422 1.00 96.69 91 ILE A O 1
ATOM 716 N N . LEU A 1 92 ? 2.716 5.302 4.448 1.00 96.19 92 LEU A N 1
ATOM 717 C CA . LEU A 1 92 ? 3.594 4.145 4.603 1.00 96.19 92 LEU A CA 1
ATOM 718 C C . LEU A 1 92 ? 4.065 4.106 6.059 1.00 96.19 92 LEU A C 1
ATOM 720 O O . LEU A 1 92 ? 4.751 5.024 6.500 1.00 96.19 92 LEU A O 1
ATOM 724 N N . VAL A 1 93 ? 3.663 3.084 6.818 1.00 95.25 93 VAL A N 1
ATOM 725 C CA . VAL A 1 93 ? 4.007 2.969 8.246 1.00 95.25 93 VAL A CA 1
ATOM 726 C C . VAL A 1 93 ? 5.299 2.175 8.400 1.00 95.25 93 VAL A C 1
ATOM 728 O O . VAL A 1 93 ? 6.297 2.689 8.894 1.00 95.25 93 VAL A O 1
ATOM 731 N N . THR A 1 94 ? 5.293 0.921 7.950 1.00 93.94 94 THR A N 1
ATOM 732 C CA . THR A 1 94 ? 6.467 0.038 7.909 1.00 93.94 94 THR A CA 1
ATOM 733 C C . THR A 1 94 ? 6.324 -0.969 6.765 1.00 93.94 94 THR A C 1
ATOM 735 O O . THR A 1 94 ? 5.333 -0.966 6.030 1.00 93.94 94 THR A O 1
ATOM 738 N N . LYS A 1 95 ? 7.307 -1.867 6.600 1.00 91.50 95 LYS A N 1
ATOM 739 C CA . LYS A 1 95 ? 7.215 -2.957 5.620 1.00 91.50 95 LYS A CA 1
ATOM 740 C C . LYS A 1 95 ? 5.926 -3.756 5.809 1.00 91.50 95 LYS A C 1
ATOM 742 O O . LYS A 1 95 ? 5.605 -4.154 6.927 1.00 91.50 95 LYS A O 1
ATOM 747 N N . LYS A 1 96 ? 5.203 -3.979 4.707 1.00 93.12 96 LYS A N 1
ATOM 748 C CA . LYS A 1 96 ? 3.895 -4.658 4.665 1.00 93.12 96 LYS A CA 1
ATOM 749 C C . LYS A 1 96 ? 2.788 -3.974 5.484 1.00 93.12 96 LYS A C 1
ATOM 751 O O . LYS A 1 96 ? 1.757 -4.595 5.733 1.00 93.12 96 LYS A O 1
ATOM 756 N N . ARG A 1 97 ? 2.983 -2.716 5.905 1.00 96.00 97 ARG A N 1
ATOM 757 C CA . ARG A 1 97 ? 2.020 -1.925 6.685 1.00 96.00 97 ARG A CA 1
ATOM 758 C C . ARG A 1 97 ? 1.842 -0.537 6.074 1.00 96.00 97 ARG A C 1
ATOM 760 O O . ARG A 1 97 ? 2.621 0.377 6.346 1.00 96.00 97 ARG A O 1
ATOM 767 N N . TYR A 1 98 ? 0.816 -0.381 5.249 1.00 96.38 98 TYR A N 1
ATOM 768 C CA . TYR A 1 98 ? 0.503 0.874 4.567 1.00 96.38 98 TYR A CA 1
ATOM 769 C C . TYR A 1 98 ? -0.991 1.006 4.288 1.00 96.38 98 TYR A C 1
ATOM 771 O O . TYR A 1 98 ? -1.737 0.026 4.311 1.00 96.38 98 TYR A O 1
ATOM 779 N N . VAL A 1 99 ? -1.437 2.236 4.052 1.00 97.88 99 VAL A N 1
ATOM 780 C CA . VAL A 1 99 ? -2.839 2.549 3.774 1.00 97.88 99 VAL A CA 1
ATOM 781 C C . VAL A 1 99 ? -2.953 3.763 2.870 1.00 97.88 99 VAL A C 1
ATOM 783 O O . VAL A 1 99 ? -2.201 4.725 3.015 1.00 97.88 99 VAL A O 1
ATOM 786 N N . GLY A 1 100 ? -3.912 3.749 1.954 1.00 97.56 100 GLY A N 1
ATOM 787 C CA . GLY A 1 100 ? -4.142 4.868 1.056 1.00 97.56 100 GLY A CA 1
ATOM 788 C C . GLY A 1 100 ? -5.474 4.794 0.330 1.00 97.56 100 GLY A C 1
ATOM 789 O O . GLY A 1 100 ? -6.194 3.796 0.370 1.00 97.56 100 GLY A O 1
ATOM 790 N N . TYR A 1 101 ? -5.793 5.884 -0.352 1.00 98.19 101 TYR A N 1
ATOM 791 C CA . TYR A 1 101 ? -6.875 5.945 -1.322 1.00 98.19 101 TYR A CA 1
ATOM 792 C C . TYR A 1 101 ? -6.339 5.570 -2.698 1.00 98.19 101 TYR A C 1
ATOM 794 O O . TYR A 1 101 ? -5.627 6.349 -3.327 1.00 98.19 101 TYR A O 1
ATOM 802 N N . ALA A 1 102 ? -6.667 4.354 -3.126 1.00 97.94 102 ALA A N 1
ATOM 803 C CA . ALA A 1 102 ? -6.247 3.778 -4.390 1.00 97.94 102 ALA A CA 1
ATOM 804 C C . ALA A 1 102 ? -7.189 4.177 -5.532 1.00 97.94 102 ALA A C 1
ATOM 806 O O . ALA A 1 102 ? -8.418 4.110 -5.406 1.00 97.94 102 ALA A O 1
ATOM 807 N N . TYR A 1 103 ? -6.588 4.539 -6.660 1.00 98.06 103 TYR A N 1
ATOM 808 C CA . TYR A 1 103 ? -7.241 4.767 -7.941 1.00 98.06 103 TYR A CA 1
ATOM 809 C C . TYR A 1 103 ? -6.620 3.824 -8.967 1.00 98.06 103 TYR A C 1
ATOM 811 O O . TYR A 1 103 ? -5.425 3.905 -9.233 1.00 98.06 103 TYR A O 1
ATOM 819 N N . GLU A 1 104 ? -7.427 2.943 -9.542 1.00 96.31 104 GLU A N 1
ATOM 820 C CA . GLU A 1 104 ? -6.995 1.918 -10.503 1.00 96.31 104 GLU A CA 1
ATOM 821 C C . GLU A 1 104 ? -7.205 2.373 -11.952 1.00 96.31 104 GLU A C 1
ATOM 823 O O . GLU A 1 104 ? -6.639 1.809 -12.881 1.00 96.31 104 GLU A O 1
ATOM 828 N N . SER A 1 105 ? -7.995 3.431 -12.170 1.00 94.44 105 SER A N 1
ATOM 829 C CA . SER A 1 105 ? -8.165 4.035 -13.492 1.00 94.44 105 SER A CA 1
ATOM 830 C C . SER A 1 105 ? -8.217 5.559 -13.436 1.00 94.44 105 SER A C 1
ATOM 832 O O . SER A 1 105 ? -8.668 6.152 -12.454 1.00 94.44 105 SER A O 1
ATOM 834 N N . ARG A 1 106 ? -7.817 6.201 -14.540 1.00 93.00 106 ARG A N 1
ATOM 835 C CA . ARG A 1 106 ? -7.815 7.668 -14.703 1.00 93.00 106 ARG A CA 1
ATOM 836 C C . ARG A 1 106 ? -9.199 8.294 -14.498 1.00 93.00 106 ARG A C 1
ATOM 838 O O . ARG A 1 106 ? -9.313 9.394 -13.973 1.00 93.00 106 ARG A O 1
ATOM 845 N N . ASN A 1 107 ? -10.253 7.574 -14.882 1.00 93.00 107 ASN A N 1
ATOM 846 C CA . ASN A 1 107 ? -11.637 8.049 -14.810 1.00 93.00 107 ASN A CA 1
ATOM 847 C C . ASN A 1 107 ? -12.302 7.764 -13.451 1.00 93.00 107 ASN A C 1
ATOM 849 O O . ASN A 1 107 ? -13.450 8.159 -13.223 1.00 93.00 107 ASN A O 1
ATOM 853 N N . GLN A 1 108 ? -11.610 7.074 -12.537 1.00 94.62 108 GLN A N 1
ATOM 854 C CA . GLN A 1 108 ? -12.148 6.729 -11.230 1.00 94.62 108 GLN A CA 1
ATOM 855 C C . GLN A 1 108 ? -12.273 7.975 -10.349 1.00 94.62 108 GLN A C 1
ATOM 857 O O . GLN A 1 108 ? -11.289 8.552 -9.890 1.00 94.62 108 GLN A O 1
ATOM 862 N N . ARG A 1 109 ? -13.516 8.371 -10.062 1.00 92.50 109 ARG A N 1
ATOM 863 C CA . ARG A 1 109 ? -13.802 9.528 -9.197 1.00 92.50 109 ARG A CA 1
ATOM 864 C C . ARG A 1 109 ? -13.695 9.201 -7.711 1.00 92.50 109 ARG A C 1
ATOM 866 O O . ARG A 1 109 ? -13.169 10.003 -6.948 1.00 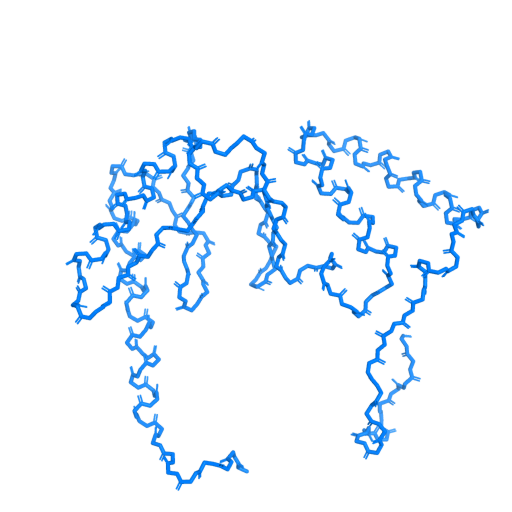92.50 109 ARG A O 1
ATOM 873 N N . LYS A 1 110 ? -14.221 8.044 -7.296 1.00 95.06 110 LYS A N 1
ATOM 874 C CA . LYS A 1 110 ? -14.238 7.613 -5.892 1.00 95.06 110 LYS A CA 1
ATOM 875 C C . LYS A 1 110 ? -13.068 6.666 -5.620 1.00 95.06 110 LYS A C 1
ATOM 877 O O . LYS A 1 110 ? -12.984 5.650 -6.309 1.00 95.06 110 LYS A O 1
ATOM 882 N N . PRO A 1 111 ? -12.197 6.952 -4.642 1.00 96.94 111 PRO A N 1
ATOM 883 C CA . PRO A 1 111 ? -11.110 6.047 -4.301 1.00 96.94 111 PRO A CA 1
ATOM 884 C C . PRO A 1 111 ? -11.610 4.762 -3.646 1.00 96.94 111 PRO A C 1
ATOM 886 O O . PRO A 1 111 ? -12.667 4.738 -3.011 1.00 96.94 111 PRO A O 1
ATOM 889 N N . VAL A 1 112 ? -10.788 3.719 -3.730 1.00 97.44 112 VAL A N 1
ATOM 890 C CA . VAL A 1 112 ? -10.899 2.532 -2.878 1.00 97.44 112 VAL A CA 1
ATOM 891 C C . VAL A 1 112 ? -10.007 2.743 -1.656 1.00 97.44 112 VAL A C 1
ATOM 893 O O . VAL A 1 112 ? -8.834 3.083 -1.792 1.00 97.44 112 VAL A O 1
ATOM 896 N N . PHE A 1 113 ? -10.556 2.570 -0.451 1.00 97.00 113 PHE A N 1
ATOM 897 C CA . PHE A 1 113 ? -9.743 2.544 0.766 1.00 97.00 113 PHE A CA 1
ATOM 898 C C . PHE A 1 113 ? -9.000 1.216 0.819 1.00 97.00 113 PHE A C 1
ATOM 900 O O . PHE A 1 113 ? -9.611 0.178 1.065 1.00 97.00 113 PHE A O 1
ATOM 907 N N . ASP A 1 114 ? -7.701 1.260 0.556 1.00 97.31 114 ASP A N 1
ATOM 908 C CA . ASP A 1 114 ? -6.857 0.078 0.526 1.00 97.31 114 ASP A CA 1
ATOM 909 C C . ASP A 1 114 ? -5.870 0.126 1.690 1.00 97.31 114 ASP A C 1
ATOM 911 O O . ASP A 1 114 ? -5.118 1.085 1.867 1.00 97.31 114 ASP A O 1
ATOM 915 N N . ALA A 1 115 ? -5.921 -0.917 2.508 1.00 96.62 115 ALA A N 1
ATOM 916 C CA . ALA A 1 115 ? -5.178 -1.056 3.744 1.00 96.62 115 ALA A CA 1
ATOM 917 C C . ALA A 1 115 ? -4.460 -2.404 3.738 1.00 96.62 115 ALA A C 1
ATOM 919 O O . ALA A 1 115 ? -5.092 -3.449 3.578 1.00 96.62 115 ALA A O 1
ATOM 920 N N . LYS A 1 116 ? -3.143 -2.392 3.945 1.00 95.19 116 LYS A N 1
ATOM 921 C CA . LYS A 1 116 ? -2.305 -3.592 4.031 1.00 95.19 116 LYS A CA 1
ATOM 922 C C . LYS A 1 116 ? -1.637 -3.656 5.394 1.00 95.19 116 LYS A C 1
ATOM 924 O O . LYS A 1 116 ? -1.026 -2.688 5.830 1.00 95.19 116 LYS A O 1
ATOM 929 N N . GLY A 1 117 ? -1.789 -4.786 6.081 1.00 93.69 117 GLY A N 1
ATOM 930 C CA . GLY A 1 117 ? -1.129 -5.113 7.352 1.00 93.69 117 GLY A CA 1
ATOM 931 C C . GLY A 1 117 ? -1.439 -4.217 8.560 1.00 93.69 117 GLY A C 1
ATOM 932 O O . GLY A 1 117 ? -0.910 -4.475 9.644 1.00 93.69 117 GLY A O 1
ATOM 933 N N . ILE A 1 118 ? -2.274 -3.186 8.409 1.00 94.81 118 ILE A N 1
ATOM 934 C CA . ILE A 1 118 ? -2.740 -2.342 9.513 1.00 94.81 118 ILE A CA 1
ATOM 935 C C . ILE A 1 118 ? -3.967 -2.949 10.207 1.00 94.81 118 ILE A C 1
ATOM 937 O O . ILE A 1 118 ? -4.649 -3.825 9.672 1.00 94.81 118 ILE A O 1
ATOM 941 N N . GLU A 1 119 ? -4.251 -2.470 11.410 1.00 94.69 119 GLU A N 1
ATOM 942 C CA . GLU A 1 119 ? -5.249 -2.993 12.346 1.00 94.69 119 GLU A CA 1
ATOM 943 C C . GLU A 1 119 ? -6.686 -2.944 11.799 1.00 94.69 119 GLU A C 1
ATOM 945 O O . GLU A 1 119 ? -7.564 -3.625 12.322 1.00 94.69 119 GLU A O 1
ATOM 950 N N . THR A 1 120 ? -6.947 -2.203 10.717 1.00 92.50 120 THR A N 1
ATOM 951 C CA . THR A 1 120 ? -8.261 -2.196 10.056 1.00 92.50 120 THR A CA 1
ATOM 952 C C . THR A 1 120 ? -8.625 -3.540 9.426 1.00 92.50 120 THR A C 1
ATOM 954 O O . THR A 1 120 ? -9.807 -3.851 9.333 1.00 92.50 120 THR A O 1
ATOM 957 N N . ILE A 1 121 ? -7.637 -4.345 9.013 1.00 92.81 121 ILE A N 1
ATOM 958 C CA . ILE A 1 121 ? -7.867 -5.641 8.349 1.00 92.81 121 ILE A CA 1
ATOM 959 C C . ILE A 1 121 ? -7.424 -6.849 9.183 1.00 92.81 121 ILE A C 1
ATOM 961 O O . ILE A 1 121 ? -7.672 -7.996 8.802 1.00 92.81 121 ILE A O 1
ATOM 965 N N . ARG A 1 122 ? -6.730 -6.619 10.303 1.00 90.38 122 ARG A N 1
ATOM 966 C CA . ARG A 1 122 ? -6.265 -7.699 11.179 1.00 90.38 122 ARG A CA 1
ATOM 967 C C . ARG A 1 122 ? -7.393 -8.164 12.099 1.00 90.38 122 ARG A C 1
ATOM 969 O O . ARG A 1 122 ? -8.187 -7.363 12.573 1.00 90.38 122 ARG A O 1
ATOM 976 N N . ARG A 1 123 ? -7.431 -9.468 12.381 1.00 89.00 123 ARG A N 1
ATOM 977 C CA . ARG A 1 123 ? -8.465 -10.106 13.223 1.00 89.00 123 ARG A CA 1
ATOM 978 C C . ARG A 1 123 ? -8.019 -10.360 14.666 1.00 89.00 123 ARG A C 1
ATOM 980 O O . ARG A 1 123 ? -8.762 -10.942 15.440 1.00 89.00 123 ARG A O 1
ATOM 987 N N . ASP A 1 124 ? -6.798 -9.969 15.022 1.00 87.06 124 ASP A N 1
ATOM 988 C CA . ASP A 1 124 ? -6.204 -10.199 16.344 1.00 87.06 124 ASP A CA 1
ATOM 989 C C . ASP A 1 124 ? -6.573 -9.134 17.390 1.00 87.06 124 ASP A C 1
ATOM 991 O O . ASP A 1 124 ? -6.240 -9.300 18.565 1.00 87.06 124 ASP A O 1
ATOM 995 N N . SER A 1 125 ? -7.275 -8.078 16.972 1.00 89.38 125 SER A N 1
ATOM 996 C CA . SER A 1 125 ? -7.801 -7.001 17.817 1.00 89.38 125 SER A CA 1
ATOM 997 C C . SER A 1 125 ? -9.333 -6.988 17.815 1.00 89.38 125 SER A C 1
ATOM 999 O O . SER A 1 125 ? -9.967 -7.656 16.996 1.00 89.38 125 SER A O 1
ATOM 1001 N N . CYS A 1 126 ? -9.942 -6.257 18.751 1.00 91.94 126 CYS A N 1
ATOM 1002 C CA . CYS A 1 126 ? -11.395 -6.136 18.801 1.00 91.94 126 CYS A CA 1
ATOM 1003 C C . CYS A 1 126 ? -11.932 -5.201 17.692 1.00 91.94 126 CYS A C 1
ATOM 1005 O O . CYS A 1 126 ? -11.239 -4.257 17.292 1.00 91.94 126 CYS A O 1
ATOM 1007 N N . PRO A 1 127 ? -13.180 -5.400 17.217 1.00 94.31 127 PRO A N 1
ATOM 1008 C CA . PRO A 1 127 ? -13.771 -4.591 16.145 1.00 94.31 127 PRO A CA 1
ATOM 1009 C C . PRO A 1 127 ? -13.753 -3.076 16.387 1.00 94.31 127 PRO A C 1
ATOM 1011 O O . PRO A 1 127 ? -13.695 -2.303 15.427 1.00 94.31 127 PRO A O 1
ATOM 1014 N N . ALA A 1 128 ? -13.790 -2.634 17.649 1.00 94.69 128 ALA A N 1
ATOM 1015 C CA . ALA A 1 128 ? -13.687 -1.224 18.011 1.00 94.69 128 ALA A CA 1
ATOM 1016 C C . ALA A 1 128 ? -12.408 -0.581 17.452 1.00 94.69 128 ALA A C 1
ATOM 1018 O O . ALA A 1 128 ? -12.477 0.515 16.896 1.00 94.69 128 ALA A O 1
ATOM 1019 N N . VAL A 1 129 ? -11.261 -1.263 17.541 1.00 94.88 129 VAL A N 1
ATOM 1020 C CA . VAL A 1 129 ? -9.966 -0.742 17.071 1.00 94.88 129 VAL A CA 1
ATOM 1021 C C . VAL A 1 129 ? -9.996 -0.519 15.563 1.00 94.88 129 VAL A C 1
ATOM 1023 O O . VAL A 1 129 ? -9.705 0.586 15.101 1.00 94.88 129 VAL A O 1
ATOM 1026 N N . SER A 1 130 ? -10.410 -1.531 14.797 1.00 94.56 130 SER A N 1
ATOM 1027 C CA . SER A 1 130 ? -10.486 -1.454 13.335 1.00 94.56 130 SER A CA 1
ATOM 1028 C C . SER A 1 130 ? -11.431 -0.339 12.876 1.00 94.56 130 SER A C 1
ATOM 1030 O O . SER A 1 130 ? -11.058 0.467 12.023 1.00 94.56 130 SER A O 1
ATOM 1032 N N . LYS A 1 131 ? -12.618 -0.228 13.493 1.00 94.75 131 LYS A N 1
ATOM 1033 C CA . LYS A 1 131 ? -13.616 0.811 13.175 1.00 94.75 131 LYS A CA 1
ATOM 1034 C C . LYS A 1 131 ? -13.112 2.222 13.486 1.00 94.75 131 LYS A C 1
ATOM 1036 O O . LYS A 1 131 ? -13.262 3.121 12.655 1.00 94.75 131 LYS A O 1
ATOM 1041 N N . L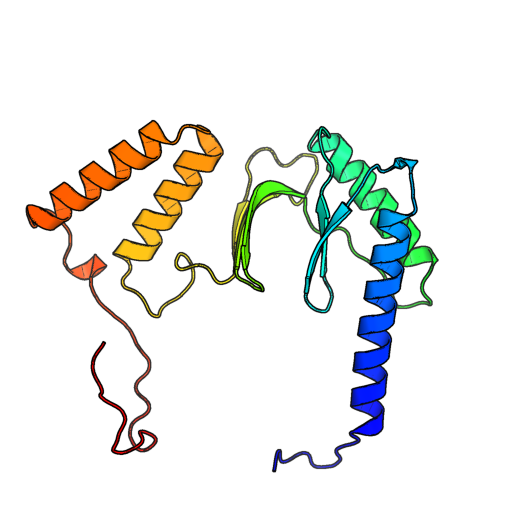EU A 1 132 ? -12.519 2.429 14.667 1.00 96.19 132 LEU A N 1
ATOM 1042 C CA . LEU A 1 132 ? -11.968 3.728 15.068 1.00 96.19 132 LEU A CA 1
ATOM 1043 C C . LEU A 1 132 ? -10.825 4.150 14.143 1.00 96.19 132 LEU A C 1
ATOM 1045 O O . LEU A 1 132 ? -10.794 5.302 13.699 1.00 96.19 132 LEU A O 1
ATOM 1049 N N . LEU A 1 133 ? -9.902 3.233 13.849 1.00 96.75 133 LEU A N 1
ATOM 1050 C CA . LEU A 1 133 ? -8.751 3.510 12.996 1.00 96.75 133 LEU A CA 1
ATOM 1051 C C . LEU A 1 133 ? -9.190 3.836 11.567 1.00 96.75 133 LEU A C 1
ATOM 1053 O O . LEU A 1 133 ? -8.778 4.863 11.030 1.00 96.75 133 LEU A O 1
ATOM 1057 N N . GLU A 1 134 ? -10.067 3.024 10.971 1.00 96.56 134 GLU A N 1
ATOM 1058 C CA . GLU A 1 134 ? -10.569 3.270 9.617 1.00 96.56 134 GLU A CA 1
ATOM 1059 C C . GLU A 1 134 ? -11.267 4.630 9.526 1.00 96.56 134 GLU A C 1
ATOM 1061 O O . GLU A 1 134 ? -10.959 5.427 8.638 1.00 96.56 134 GLU A O 1
ATOM 1066 N N . ARG A 1 135 ? -12.169 4.947 10.467 1.00 97.19 135 ARG A N 1
ATOM 1067 C CA . ARG A 1 135 ? -12.877 6.233 10.449 1.00 97.19 135 ARG A CA 1
ATOM 1068 C C . ARG A 1 135 ? -11.926 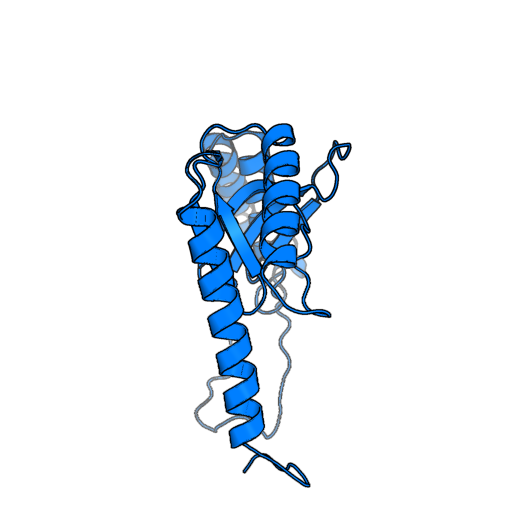7.415 10.633 1.00 97.19 135 ARG A C 1
ATOM 1070 O O . ARG A 1 135 ? -12.118 8.446 9.986 1.00 97.19 135 ARG A O 1
ATOM 1077 N N . SER A 1 136 ? -10.906 7.268 11.476 1.00 97.75 136 SER A N 1
ATOM 1078 C CA . SER A 1 136 ? -9.882 8.297 11.694 1.00 97.75 136 SER A CA 1
ATOM 1079 C C . SER A 1 136 ? -9.055 8.541 10.432 1.00 97.75 136 SER A C 1
ATOM 1081 O O . SER A 1 136 ? -8.870 9.691 10.044 1.00 97.75 136 SER A O 1
ATOM 1083 N N . LEU A 1 137 ? -8.627 7.474 9.750 1.00 97.50 137 LEU A N 1
ATOM 1084 C CA . LEU A 1 137 ? -7.865 7.557 8.500 1.00 97.50 137 LEU A CA 1
ATOM 1085 C C . LEU A 1 137 ? -8.689 8.166 7.364 1.00 97.50 137 LEU A C 1
ATOM 1087 O O . LEU A 1 137 ? -8.198 9.045 6.663 1.00 97.50 137 LEU A O 1
ATOM 1091 N N . ARG A 1 138 ? -9.956 7.764 7.215 1.00 97.44 138 ARG A N 1
ATOM 1092 C CA . ARG A 1 138 ? -10.868 8.372 6.232 1.00 97.44 138 ARG A CA 1
ATOM 1093 C C . ARG A 1 138 ? -11.060 9.861 6.491 1.00 97.44 138 ARG A C 1
ATOM 1095 O O . ARG A 1 138 ? -10.920 10.658 5.572 1.00 97.44 138 ARG A O 1
ATOM 1102 N N . THR A 1 139 ? -11.296 10.231 7.753 1.00 97.56 139 THR A N 1
ATOM 1103 C CA . THR A 1 139 ? -11.419 11.640 8.157 1.00 97.56 139 THR A CA 1
ATOM 1104 C C . THR A 1 139 ? -10.151 12.406 7.789 1.00 97.56 139 THR A C 1
ATOM 1106 O O . THR A 1 139 ? -10.246 13.434 7.133 1.00 97.56 139 THR A O 1
ATOM 1109 N N . LEU A 1 140 ? -8.970 11.874 8.123 1.00 97.69 140 LEU A N 1
ATOM 1110 C CA . LEU A 1 140 ? -7.687 12.486 7.775 1.00 97.69 140 LEU A CA 1
ATOM 1111 C C . LEU A 1 140 ? -7.505 12.651 6.258 1.00 97.69 140 LEU A C 1
ATOM 1113 O O . LEU A 1 140 ? -7.049 13.697 5.808 1.00 97.69 140 LEU A O 1
ATOM 1117 N N . PHE A 1 141 ? -7.846 11.635 5.468 1.00 96.69 141 PHE A N 1
ATOM 1118 C CA . PHE A 1 141 ? -7.671 11.661 4.015 1.00 96.69 141 PHE A CA 1
ATOM 1119 C C . PHE A 1 141 ? -8.631 12.617 3.308 1.00 96.69 141 PHE A C 1
ATOM 1121 O O . PHE A 1 141 ? -8.254 13.227 2.308 1.00 96.69 141 PHE A O 1
ATOM 1128 N N . GLU A 1 142 ? -9.851 12.753 3.821 1.00 95.88 142 GLU A N 1
ATOM 1129 C CA . GLU A 1 142 ? -10.894 13.601 3.244 1.00 95.88 142 GLU A CA 1
ATOM 1130 C C . GLU A 1 142 ? -10.744 15.064 3.667 1.00 95.88 142 GLU A C 1
ATOM 1132 O O . GLU A 1 142 ? -10.810 15.953 2.820 1.00 95.88 142 GLU A O 1
ATOM 1137 N N . SER A 1 143 ? -10.532 15.324 4.961 1.00 96.00 143 SER A N 1
ATOM 1138 C CA . SER A 1 143 ? -10.483 16.689 5.496 1.00 96.00 143 SER A CA 1
ATOM 1139 C C . SER A 1 143 ? -9.087 17.298 5.499 1.00 96.00 143 SER A C 1
ATOM 1141 O O . SER A 1 143 ? -8.964 18.519 5.488 1.00 96.00 143 SER A O 1
ATOM 1143 N N . LYS A 1 144 ? -8.037 16.464 5.558 1.00 95.06 144 LYS A N 1
ATOM 1144 C CA . LYS A 1 144 ? -6.648 16.881 5.821 1.00 95.06 144 LYS A CA 1
ATOM 1145 C C . LYS A 1 144 ? -6.489 17.698 7.114 1.00 95.06 144 LYS A C 1
ATOM 1147 O O . LYS A 1 144 ? -5.503 18.411 7.272 1.00 95.06 144 LYS A O 1
ATOM 1152 N N . ASP A 1 145 ? -7.430 17.567 8.051 1.00 96.00 145 ASP A N 1
ATOM 1153 C CA . ASP A 1 145 ? -7.453 18.302 9.317 1.00 96.00 145 ASP A CA 1
ATOM 1154 C C . ASP A 1 145 ? -7.349 17.350 10.517 1.00 96.00 145 ASP A C 1
ATOM 1156 O O . ASP A 1 145 ? -8.265 16.579 10.831 1.00 96.00 145 ASP A O 1
ATOM 1160 N N . LEU A 1 146 ? -6.222 17.446 11.225 1.00 96.19 146 LEU A N 1
ATOM 1161 C CA . LEU A 1 146 ? -5.932 16.673 12.433 1.00 96.19 146 LEU A CA 1
ATOM 1162 C C . LEU A 1 146 ? -6.849 17.035 13.610 1.00 96.19 146 LEU A C 1
ATOM 1164 O O . LEU A 1 146 ? -7.075 16.199 14.488 1.00 96.19 146 LEU A O 1
ATOM 1168 N N . SER A 1 147 ? -7.412 18.241 13.632 1.00 97.94 147 SER A N 1
ATOM 1169 C CA . SER A 1 147 ? -8.320 18.702 14.687 1.00 97.94 147 SER A CA 1
ATOM 1170 C C . SER A 1 147 ? -9.619 17.900 14.681 1.00 97.94 147 SER A C 1
ATOM 1172 O O . SER A 1 147 ? -10.113 17.500 15.740 1.00 97.94 147 SER A O 1
ATOM 1174 N N . LEU A 1 148 ? -10.141 17.583 13.490 1.00 97.75 148 LEU A N 1
ATOM 1175 C CA . LEU A 1 148 ? -11.334 16.747 13.332 1.00 97.75 148 LEU A CA 1
ATOM 1176 C C . LEU A 1 148 ? -11.080 15.307 13.781 1.00 97.75 148 LEU A C 1
ATOM 1178 O O . LEU A 1 148 ? -11.917 14.722 14.472 1.00 97.75 148 LEU A O 1
ATOM 1182 N N . VAL A 1 149 ? -9.909 14.757 13.449 1.00 97.88 149 VAL A N 1
ATOM 1183 C CA . VAL A 1 149 ? -9.494 13.419 13.896 1.00 97.88 149 VAL A CA 1
ATOM 1184 C C . VAL A 1 149 ? -9.387 13.377 15.422 1.00 97.88 149 VAL A C 1
ATOM 1186 O O . VAL A 1 149 ? -9.961 12.492 16.059 1.00 97.88 149 VAL A O 1
ATOM 1189 N N . LYS A 1 150 ? -8.728 14.372 16.029 1.00 98.00 150 LYS A N 1
ATOM 1190 C CA . LYS A 1 150 ? -8.610 14.506 17.488 1.00 98.00 150 LYS A CA 1
ATOM 1191 C C . LYS A 1 150 ? -9.982 14.580 18.159 1.00 98.00 150 LYS A C 1
ATOM 1193 O O . LYS A 1 150 ? -10.241 13.824 19.092 1.00 98.00 150 LYS A O 1
ATOM 1198 N N . SER A 1 151 ? -10.869 15.447 17.666 1.00 98.06 151 SER A N 1
ATOM 1199 C CA . SER A 1 151 ? -12.226 15.593 18.208 1.00 98.06 151 SER A CA 1
ATOM 1200 C C . SER A 1 151 ? -13.020 14.288 18.112 1.00 98.06 151 SER A C 1
ATOM 1202 O O . SER A 1 151 ? -13.715 13.909 19.057 1.00 98.06 151 SER A O 1
ATOM 1204 N N . TYR A 1 152 ? -12.901 13.568 16.992 1.00 97.88 152 TYR A N 1
ATOM 1205 C CA . TYR A 1 152 ? -13.532 12.263 16.816 1.00 97.88 152 TYR A CA 1
ATOM 1206 C C . TYR A 1 152 ? -13.033 11.245 17.850 1.00 97.88 152 TYR A C 1
ATOM 1208 O O . TYR A 1 152 ? -13.859 10.615 18.514 1.00 97.88 152 TYR A O 1
ATOM 1216 N N . LEU A 1 153 ? -11.713 11.118 18.020 1.00 97.50 153 LEU A N 1
ATOM 1217 C CA . LEU A 1 153 ? -11.105 10.177 18.965 1.00 97.50 153 LEU A CA 1
ATOM 1218 C C . LEU A 1 153 ? -11.504 10.477 20.411 1.00 97.50 153 LEU A C 1
ATOM 1220 O O . LEU A 1 153 ? -11.969 9.577 21.106 1.00 97.50 153 LEU A O 1
ATOM 1224 N N . GLN A 1 154 ? -11.422 11.742 20.835 1.00 97.88 154 GLN A N 1
ATOM 1225 C CA . GLN A 1 154 ? -11.830 12.162 22.180 1.00 97.88 154 GLN A CA 1
ATOM 1226 C C . GLN A 1 154 ? -13.293 11.793 22.469 1.00 97.88 154 GLN A C 1
ATOM 1228 O O . GLN A 1 154 ? -13.593 11.215 23.512 1.00 97.88 154 GLN A O 1
ATOM 1233 N N . LYS A 1 155 ? -14.197 12.019 21.506 1.00 97.12 155 LYS A N 1
ATOM 1234 C CA . LYS A 1 155 ? -15.607 11.614 21.625 1.00 97.12 155 LYS A CA 1
ATOM 1235 C C . LYS A 1 155 ? -15.781 10.098 21.732 1.00 97.12 155 LYS A C 1
ATOM 1237 O O . LYS A 1 155 ? -16.653 9.653 22.475 1.00 97.12 155 LYS A O 1
ATOM 1242 N N . GLN A 1 156 ? -15.008 9.297 20.991 1.00 96.69 156 GLN A N 1
ATOM 1243 C CA . GLN A 1 156 ? -15.091 7.836 21.113 1.00 96.69 156 GLN A CA 1
ATOM 1244 C C . GLN A 1 156 ? -14.582 7.364 22.476 1.00 96.69 156 GLN A C 1
ATOM 1246 O O . GLN A 1 156 ? -15.251 6.560 23.119 1.00 96.69 156 GLN A O 1
ATOM 1251 N N . TRP A 1 157 ? -13.461 7.900 22.957 1.00 96.56 157 TRP A N 1
ATOM 1252 C CA . TRP A 1 157 ? -12.924 7.553 24.275 1.00 96.56 157 TRP A CA 1
ATOM 1253 C C . TRP A 1 157 ? -13.880 7.926 25.408 1.00 96.56 157 TRP A C 1
ATOM 1255 O O . TRP A 1 157 ? -14.102 7.117 26.305 1.00 96.56 157 TRP A O 1
ATOM 1265 N N . GLU A 1 158 ? -14.539 9.083 25.334 1.00 97.38 158 GLU A N 1
ATOM 1266 C CA . GLU A 1 158 ? -15.582 9.442 26.298 1.00 97.38 158 GLU A CA 1
ATOM 1267 C C . GLU A 1 158 ? -16.765 8.470 26.295 1.00 97.38 158 GLU A C 1
ATOM 1269 O O . GLU A 1 158 ? -17.302 8.158 27.359 1.00 97.38 158 GLU A O 1
ATOM 1274 N N . LYS A 1 159 ? -17.199 7.989 25.121 1.00 95.81 159 LYS A N 1
ATOM 1275 C CA . LYS A 1 159 ? -18.271 6.985 25.038 1.00 95.81 159 LYS A CA 1
ATOM 1276 C C . LYS A 1 159 ? -17.861 5.686 25.716 1.00 95.81 159 LYS A C 1
ATOM 1278 O O . LYS A 1 159 ? -18.676 5.125 26.441 1.00 95.81 159 LYS A O 1
ATOM 1283 N N . ILE A 1 160 ? -16.620 5.249 25.505 1.00 95.50 160 ILE A N 1
ATOM 1284 C CA . ILE A 1 160 ? -16.063 4.049 26.139 1.00 95.50 160 ILE A CA 1
ATOM 1285 C C . ILE A 1 160 ? -16.038 4.233 27.659 1.00 95.50 160 ILE A C 1
ATOM 1287 O O . ILE A 1 160 ? -16.578 3.403 28.382 1.00 95.50 160 ILE A O 1
ATOM 1291 N N . TYR A 1 161 ? -15.510 5.360 28.144 1.00 95.75 161 TYR A N 1
ATOM 1292 C CA . TYR A 1 161 ? -15.430 5.653 29.577 1.00 95.75 161 TYR A CA 1
ATOM 1293 C C . TYR A 1 161 ? -16.813 5.715 30.243 1.00 95.75 161 TYR A C 1
ATOM 1295 O O . TYR A 1 161 ? -17.009 5.235 31.355 1.00 95.75 161 TYR A O 1
ATOM 1303 N N . LYS A 1 162 ? -17.810 6.260 29.535 1.00 96.56 162 LYS A N 1
ATOM 1304 C CA . LYS A 1 162 ? -19.211 6.331 29.983 1.00 96.56 162 LYS A CA 1
ATOM 1305 C C . LYS A 1 162 ? -19.987 5.022 29.758 1.00 96.56 162 LYS A C 1
ATOM 1307 O O . LYS A 1 162 ? -21.199 5.019 29.954 1.00 96.56 162 LYS A O 1
ATOM 1312 N N . SER A 1 163 ? -19.334 3.943 29.311 1.00 93.12 163 SER A N 1
ATOM 1313 C CA . SER A 1 163 ? -19.957 2.651 28.968 1.00 93.12 163 SER A CA 1
ATOM 1314 C C . SER A 1 163 ? -21.115 2.759 27.959 1.00 93.12 163 SER A C 1
ATOM 1316 O O . SER A 1 163 ? -22.053 1.967 27.967 1.00 93.12 163 SER A O 1
ATOM 1318 N N . LYS A 1 164 ? -21.059 3.747 27.057 1.00 93.50 164 LYS A N 1
ATOM 1319 C CA . LYS A 1 164 ? -22.039 3.986 25.980 1.00 93.50 164 LYS A CA 1
ATOM 1320 C C . LYS A 1 164 ? -21.595 3.341 24.662 1.00 93.50 164 LYS A C 1
ATOM 1322 O O . LYS A 1 164 ? -21.655 3.974 23.605 1.00 93.50 164 LYS A O 1
ATOM 1327 N N . THR A 1 165 ? -21.103 2.108 24.722 1.00 92.62 165 THR A N 1
ATOM 1328 C CA . THR A 1 165 ? -20.609 1.346 23.566 1.00 92.62 165 THR A CA 1
ATOM 1329 C C . THR A 1 165 ? -21.142 -0.082 23.587 1.00 92.62 165 THR A C 1
ATOM 1331 O O . THR A 1 165 ? -21.437 -0.623 24.648 1.00 92.62 165 THR A O 1
ATOM 1334 N N . SE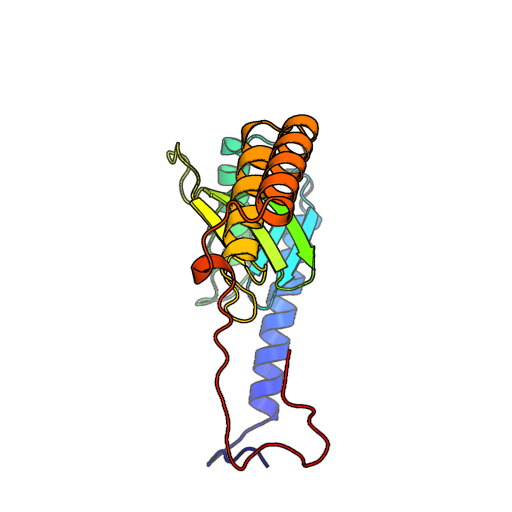R A 1 166 ? -21.276 -0.705 22.414 1.00 93.31 166 SER A N 1
ATOM 1335 C CA . SER A 1 166 ? -21.721 -2.099 22.326 1.00 93.31 166 SER A CA 1
ATOM 1336 C C . SER A 1 166 ? -20.609 -3.038 22.778 1.00 93.31 166 SER A C 1
ATOM 1338 O O . SER A 1 166 ? -19.494 -2.943 22.276 1.00 93.31 166 SER A O 1
ATOM 1340 N N . ILE A 1 167 ? -20.920 -3.990 23.661 1.00 93.31 167 ILE A N 1
ATOM 1341 C CA . ILE A 1 167 ? -19.976 -5.034 24.100 1.00 93.31 167 ILE A CA 1
ATOM 1342 C C . ILE A 1 167 ? -19.482 -5.869 22.909 1.00 93.31 167 ILE A C 1
ATOM 1344 O O . ILE A 1 167 ? -18.337 -6.311 22.903 1.00 93.31 167 ILE A O 1
ATOM 1348 N N . GLN A 1 168 ? -20.304 -6.026 21.866 1.00 93.81 168 GLN A N 1
ATOM 1349 C CA . GLN A 1 168 ? -19.937 -6.777 20.661 1.00 93.81 168 GLN A CA 1
ATOM 1350 C C . GLN A 1 168 ? -18.687 -6.214 19.969 1.00 93.81 168 GLN A C 1
ATOM 1352 O O . GLN A 1 168 ? -17.913 -6.972 19.391 1.00 93.81 168 GLN A O 1
ATOM 1357 N N . ASP A 1 169 ? -18.448 -4.904 20.077 1.00 93.38 169 ASP A N 1
ATOM 1358 C CA . ASP A 1 169 ? -17.271 -4.258 19.491 1.00 93.38 169 ASP A CA 1
ATOM 1359 C C . ASP A 1 169 ? -15.975 -4.532 20.274 1.00 93.38 169 ASP A C 1
ATOM 1361 O O . ASP A 1 169 ? -14.888 -4.233 19.781 1.00 93.38 169 ASP A O 1
ATOM 1365 N N . PHE A 1 170 ? -16.075 -5.127 21.466 1.00 94.44 170 PHE A N 1
ATOM 1366 C CA . PHE A 1 170 ? -14.954 -5.449 22.357 1.00 94.44 170 PHE A CA 1
ATOM 1367 C C . PHE A 1 170 ? -14.673 -6.955 22.441 1.00 94.44 170 PHE A C 1
ATOM 1369 O O . PHE A 1 170 ? -13.840 -7.382 23.237 1.00 94.44 170 PHE A O 1
ATOM 1376 N N . ILE A 1 171 ? -15.333 -7.768 21.610 1.00 93.19 171 ILE A N 1
ATOM 1377 C CA . ILE A 1 171 ? -15.092 -9.212 21.543 1.00 93.19 171 ILE A CA 1
ATOM 1378 C C . ILE A 1 171 ? -13.783 -9.481 20.792 1.00 93.19 171 ILE A C 1
ATOM 1380 O O . ILE A 1 171 ? -13.571 -8.986 19.684 1.00 93.19 171 ILE A O 1
ATOM 1384 N N . PHE A 1 172 ? -12.921 -10.309 21.381 1.00 91.38 172 PHE A N 1
ATOM 1385 C CA . PHE A 1 172 ? -11.726 -10.843 20.731 1.00 91.38 172 PHE A CA 1
ATOM 1386 C C . PHE A 1 172 ? -12.022 -12.215 20.126 1.00 91.38 172 PHE A C 1
ATOM 1388 O O . PHE A 1 172 ? -12.670 -13.049 20.756 1.00 91.38 172 PHE A O 1
ATOM 1395 N N . ALA A 1 173 ? -11.495 -12.474 18.931 1.00 88.69 173 ALA A N 1
ATOM 1396 C CA . ALA A 1 173 ? -11.570 -13.776 18.279 1.00 88.69 173 ALA A CA 1
ATOM 1397 C C . ALA A 1 173 ? -10.162 -14.218 17.864 1.00 88.69 173 ALA A C 1
ATOM 1399 O O . ALA A 1 173 ? -9.538 -13.603 17.003 1.00 88.69 173 ALA A O 1
ATOM 1400 N N . LYS A 1 174 ? -9.644 -15.282 18.484 1.00 86.12 174 LYS A N 1
ATOM 1401 C CA . LYS A 1 174 ? -8.335 -15.865 18.155 1.00 86.12 174 LYS A CA 1
ATOM 1402 C C . LYS A 1 174 ? -8.467 -17.372 17.957 1.00 86.12 174 LYS A C 1
ATOM 1404 O O . LYS A 1 174 ? -9.243 -18.025 18.647 1.00 86.12 174 LYS A O 1
ATOM 1409 N N . GLU A 1 175 ? -7.707 -17.908 17.006 1.00 87.06 175 GLU A N 1
ATOM 1410 C CA . GLU A 1 175 ? -7.597 -19.353 16.789 1.00 87.06 175 GLU A CA 1
ATOM 1411 C C . GLU A 1 175 ? -6.933 -20.007 18.009 1.00 87.06 175 GLU A C 1
ATOM 1413 O O . GLU A 1 175 ? -5.876 -19.555 18.461 1.00 87.06 175 GLU A O 1
ATOM 1418 N N . VAL A 1 176 ? -7.539 -21.077 18.529 1.00 87.31 176 VAL A N 1
ATOM 1419 C CA . VAL A 1 176 ? -6.985 -21.845 19.648 1.00 87.31 176 VAL A CA 1
ATOM 1420 C C . VAL A 1 176 ? -6.384 -23.148 19.124 1.00 87.31 176 VAL A C 1
ATOM 1422 O O . VAL A 1 176 ? -7.095 -23.992 18.586 1.00 87.31 176 VAL A O 1
ATOM 1425 N N . ARG A 1 177 ? -5.073 -23.336 19.306 1.00 86.12 177 ARG A N 1
ATOM 1426 C CA . ARG A 1 177 ? -4.319 -24.521 18.858 1.00 86.12 177 ARG A CA 1
ATOM 1427 C C . ARG A 1 177 ? -4.011 -25.458 20.021 1.00 86.12 177 ARG A C 1
ATOM 1429 O O . ARG A 1 177 ? -2.855 -25.643 20.416 1.00 86.12 177 ARG A O 1
ATOM 1436 N N . LEU A 1 178 ? -5.074 -26.017 20.594 1.00 84.25 178 LEU A N 1
ATOM 1437 C CA . LEU A 1 178 ? -4.993 -26.958 21.713 1.00 84.25 178 LEU A CA 1
ATOM 1438 C C . LEU A 1 178 ? -3.977 -28.080 21.427 1.00 84.25 178 LEU A C 1
ATOM 1440 O O . LEU A 1 178 ? -3.897 -28.587 20.313 1.00 84.25 178 LEU A O 1
ATOM 1444 N N . GLY A 1 179 ? -3.172 -28.437 22.431 1.00 82.62 179 GLY A N 1
ATOM 1445 C CA . GLY A 1 179 ? -2.148 -29.488 22.331 1.00 82.62 179 GLY A CA 1
ATOM 1446 C C . GLY A 1 179 ? -0.814 -29.068 21.698 1.00 82.62 179 GLY A C 1
ATOM 1447 O O . GLY A 1 179 ? 0.150 -29.819 21.792 1.00 82.62 179 GLY A O 1
ATOM 1448 N N . THR A 1 180 ? -0.721 -27.872 21.105 1.00 84.56 180 THR A N 1
ATOM 1449 C CA . THR A 1 180 ? 0.540 -27.345 20.527 1.00 84.56 180 THR A CA 1
ATOM 1450 C C . THR A 1 180 ? 1.158 -26.201 21.331 1.00 84.56 180 THR A C 1
ATOM 1452 O O . THR A 1 180 ? 2.241 -25.714 21.004 1.00 84.56 180 THR A O 1
ATOM 1455 N N . TYR A 1 181 ? 0.479 -25.760 22.391 1.00 83.00 181 TYR A N 1
ATOM 1456 C CA . TYR A 1 181 ? 0.980 -24.704 23.259 1.00 83.00 181 TYR A CA 1
ATOM 1457 C C . TYR A 1 181 ? 2.176 -25.191 24.075 1.00 83.00 181 TYR A C 1
ATOM 1459 O O . TYR A 1 181 ? 2.129 -26.234 24.723 1.00 83.00 181 TYR A O 1
ATOM 1467 N N . SER A 1 182 ? 3.243 -24.393 24.083 1.00 82.69 182 SER A N 1
ATOM 1468 C CA . SER A 1 182 ? 4.317 -24.560 25.060 1.00 82.69 182 SER A CA 1
ATOM 1469 C C . SER A 1 182 ? 3.762 -24.355 26.471 1.00 82.69 182 SER A C 1
ATOM 1471 O O . SER A 1 182 ? 2.965 -23.446 26.687 1.00 82.69 182 SER A O 1
ATOM 1473 N N . ALA A 1 183 ? 4.239 -25.126 27.452 1.00 74.06 183 ALA A N 1
ATOM 1474 C CA . ALA A 1 183 ? 3.849 -24.978 28.860 1.00 74.06 183 ALA A CA 1
ATOM 1475 C C . ALA A 1 183 ? 4.161 -23.583 29.448 1.00 74.06 183 ALA A C 1
ATOM 1477 O O . ALA A 1 183 ? 3.642 -23.225 30.500 1.00 74.06 183 ALA A O 1
ATOM 1478 N N . LYS A 1 184 ? 5.003 -22.788 28.769 1.00 70.44 184 LYS A N 1
ATOM 1479 C CA . LYS A 1 184 ? 5.337 -21.400 29.132 1.00 70.44 184 LYS A CA 1
ATOM 1480 C C . LYS A 1 184 ? 4.498 -20.346 28.401 1.00 70.44 184 LYS A C 1
ATOM 1482 O O . LYS A 1 184 ? 4.706 -19.158 28.625 1.00 70.44 184 LYS A O 1
ATOM 1487 N N . ALA A 1 185 ? 3.605 -20.745 27.496 1.00 61.72 185 ALA A N 1
ATOM 1488 C CA . ALA A 1 185 ? 2.733 -19.806 26.808 1.00 61.72 185 ALA A CA 1
ATOM 1489 C C . ALA A 1 185 ? 1.609 -19.388 27.763 1.00 61.72 185 ALA A C 1
ATOM 1491 O O . ALA A 1 185 ? 0.673 -20.145 28.009 1.00 61.72 185 ALA A O 1
ATOM 1492 N N . SER A 1 186 ? 1.707 -18.183 28.317 1.00 56.91 186 SER A N 1
ATOM 1493 C CA . SER A 1 186 ? 0.595 -17.526 28.994 1.00 56.91 186 SER A CA 1
ATOM 1494 C C . SER A 1 186 ? -0.560 -17.373 28.001 1.00 56.91 186 SER A C 1
ATOM 1496 O O . SER A 1 186 ? -0.462 -16.639 27.019 1.00 56.91 186 SER A O 1
ATOM 1498 N N . VAL A 1 187 ? -1.653 -18.102 28.232 1.00 61.66 187 VAL A N 1
ATOM 1499 C CA . VAL A 1 187 ? -2.890 -17.954 27.459 1.00 61.66 187 VAL A CA 1
ATOM 1500 C C . VAL A 1 187 ? -3.826 -17.014 28.203 1.00 61.66 187 VAL A C 1
ATOM 1502 O O . VAL A 1 187 ? -4.669 -17.470 28.961 1.00 61.66 187 VAL A O 1
ATOM 1505 N N . VAL A 1 188 ? -3.678 -15.713 27.960 1.00 45.88 188 VAL A N 1
ATOM 1506 C CA . VAL A 1 188 ? -4.774 -14.746 27.752 1.00 45.88 188 VAL A CA 1
ATOM 1507 C C . VAL A 1 188 ? -4.175 -13.482 27.094 1.00 45.88 188 VAL A C 1
ATOM 1509 O O . VAL A 1 188 ? -2.956 -13.321 27.158 1.00 45.88 188 VAL A O 1
ATOM 1512 N N . PRO A 1 189 ? -4.977 -12.652 26.391 1.00 51.41 189 PRO A N 1
ATOM 1513 C CA . PRO A 1 189 ? -4.525 -11.397 25.782 1.00 51.41 189 PRO A CA 1
ATOM 1514 C C . PRO A 1 189 ? -3.768 -10.480 26.741 1.00 51.41 189 PRO A C 1
ATOM 1516 O O . PRO A 1 189 ? -4.141 -10.443 27.935 1.00 51.41 189 PRO A O 1
#